Protein AF-0000000069386962 (afdb_homodimer)

Structure (mmCIF, N/CA/C/O backbone):
data_AF-0000000069386962-model_v1
#
loop_
_entity.id
_entity.type
_entity.pdbx_description
1 polymer Persephin
#
loop_
_atom_site.group_PDB
_atom_site.id
_atom_site.type_symbol
_atom_site.label_atom_id
_atom_site.label_alt_id
_atom_site.label_comp_id
_atom_site.label_asym_id
_atom_site.label_entity_id
_atom_site.label_seq_id
_atom_site.pdbx_PDB_ins_code
_atom_site.Cartn_x
_atom_site.Cartn_y
_atom_site.Cartn_z
_atom_site.occupancy
_atom_site.B_iso_or_equiv
_atom_site.auth_seq_id
_atom_site.auth_comp_id
_atom_site.auth_asym_id
_atom_site.auth_atom_id
_atom_site.pdbx_PDB_model_num
ATOM 1 N N . ASP A 1 1 ? 37 -91.562 75.25 1 23.19 1 ASP A N 1
ATOM 2 C CA . ASP A 1 1 ? 37.031 -91.188 76.688 1 23.19 1 ASP A CA 1
ATOM 3 C C . ASP A 1 1 ? 36.406 -89.812 76.938 1 23.19 1 ASP A C 1
ATOM 5 O O . ASP A 1 1 ? 36.125 -89.125 76 1 23.19 1 ASP A O 1
ATOM 9 N N . SER A 1 2 ? 37.156 -88.875 77.5 1 24.67 2 SER A N 1
ATOM 10 C CA . SER A 1 2 ? 36.844 -88.125 78.688 1 24.67 2 SER A CA 1
ATOM 11 C C . SER A 1 2 ? 36.219 -86.812 78.312 1 24.67 2 SER A C 1
ATOM 13 O O . SER A 1 2 ? 35.188 -86.375 78.938 1 24.67 2 SER A O 1
ATOM 15 N N . LEU A 1 3 ? 36.844 -85.812 77.562 1 23.56 3 LEU A N 1
ATOM 16 C CA . LEU A 1 3 ? 37.188 -84.75 78.5 1 23.56 3 LEU A CA 1
ATOM 17 C C . LEU A 1 3 ? 36.031 -83.75 78.688 1 23.56 3 LEU A C 1
ATOM 19 O O . LEU A 1 3 ? 35.656 -83.438 79.812 1 23.56 3 LEU A O 1
ATOM 23 N N . PRO A 1 4 ? 36.125 -82.5 78 1 28.59 4 PRO A N 1
ATOM 24 C CA . PRO A 1 4 ? 36.156 -81.25 78.75 1 28.59 4 PRO A CA 1
ATOM 25 C C . PRO A 1 4 ? 34.781 -80.75 79.188 1 28.59 4 PRO A C 1
ATOM 27 O O . PRO A 1 4 ? 33.812 -81.062 78.5 1 28.59 4 PRO A O 1
ATOM 30 N N . SER A 1 5 ? 34.656 -80.188 80.375 1 28.58 5 SER A N 1
ATOM 31 C CA . SER A 1 5 ? 33.781 -79.812 81.5 1 28.58 5 SER A CA 1
ATOM 32 C C . SER A 1 5 ? 33.094 -78.5 81.188 1 28.58 5 SER A C 1
ATOM 34 O O . SER A 1 5 ? 32.031 -78.188 81.812 1 28.58 5 SER A O 1
ATOM 36 N N . GLY A 1 6 ? 33.594 -77.562 80.25 1 24.31 6 GLY A N 1
ATOM 37 C CA . GLY A 1 6 ? 33.781 -76.312 80.875 1 24.31 6 GLY A CA 1
ATOM 38 C C . GLY A 1 6 ? 32.469 -75.688 81.375 1 24.31 6 GLY A C 1
ATOM 39 O O . GLY A 1 6 ? 31.391 -76.25 81.125 1 24.31 6 GLY A O 1
ATOM 40 N N . PRO A 1 7 ? 32.188 -74.312 80.938 1 28.83 7 PRO A N 1
ATOM 41 C CA . PRO A 1 7 ? 32 -73.188 81.875 1 28.83 7 PRO A CA 1
ATOM 42 C C . PRO A 1 7 ? 30.562 -73.062 82.375 1 28.83 7 PRO A C 1
ATOM 44 O O . PRO A 1 7 ? 29.641 -73.5 81.625 1 28.83 7 PRO A O 1
ATOM 47 N N . ALA A 1 8 ? 30.344 -72.625 83.625 1 30.03 8 ALA A N 1
ATOM 48 C CA . ALA A 1 8 ? 29.328 -72.438 84.625 1 30.03 8 ALA A CA 1
ATOM 49 C C . ALA A 1 8 ? 28.469 -71.25 84.375 1 30.03 8 ALA A C 1
ATOM 51 O O . ALA A 1 8 ? 27.516 -70.938 85.125 1 30.03 8 ALA A O 1
ATOM 52 N N . CYS A 1 9 ? 28.438 -70.625 83.125 1 27.41 9 CYS A N 1
ATOM 53 C CA . CYS A 1 9 ? 28.141 -69.188 83.312 1 27.41 9 CYS A CA 1
ATOM 54 C C . CYS A 1 9 ? 26.844 -68.938 84.062 1 27.41 9 CYS A C 1
ATOM 56 O O . CYS A 1 9 ? 25.859 -69.625 83.812 1 27.41 9 CYS A O 1
ATOM 58 N N . HIS A 1 10 ? 26.922 -68.25 85.062 1 22.48 10 HIS A N 1
ATOM 59 C CA . HIS A 1 10 ? 26.188 -67.875 86.312 1 22.48 10 HIS A CA 1
ATOM 60 C C . HIS A 1 10 ? 24.828 -67.25 85.938 1 22.48 10 HIS A C 1
ATOM 62 O O . HIS A 1 10 ? 24.5 -67.125 84.75 1 22.48 10 HIS A O 1
ATOM 68 N N . HIS A 1 11 ? 24.594 -65.938 86.375 1 26.05 11 HIS A N 1
ATOM 69 C CA . HIS A 1 11 ? 23.828 -65.438 87.5 1 26.05 11 HIS A CA 1
ATOM 70 C C . HIS A 1 11 ? 22.578 -64.688 87.062 1 26.05 11 HIS A C 1
ATOM 72 O O . HIS A 1 11 ? 21.625 -64.5 87.812 1 26.05 11 HIS A O 1
ATOM 78 N N . GLY A 1 12 ? 22.312 -64 85.875 1 28.97 12 GLY A N 1
ATOM 79 C CA . GLY A 1 12 ? 21.859 -62.656 86.125 1 28.97 12 GLY A CA 1
ATOM 80 C C . GLY A 1 12 ? 20.469 -62.562 86.688 1 28.97 12 GLY A C 1
ATOM 81 O O . GLY A 1 12 ? 19.672 -63.531 86.562 1 28.97 12 GLY A O 1
ATOM 82 N N . PRO A 1 13 ? 20.234 -61.688 87.75 1 32.81 13 PRO A N 1
ATOM 83 C CA . PRO A 1 13 ? 19.094 -61.625 88.625 1 32.81 13 PRO A CA 1
ATOM 84 C C . PRO A 1 13 ? 17.766 -61.438 87.875 1 32.81 13 PRO A C 1
ATOM 86 O O . PRO A 1 13 ? 17.75 -60.938 86.75 1 32.81 13 PRO A O 1
ATOM 89 N N . ARG A 1 14 ? 16.703 -62.094 88.375 1 33.25 14 ARG A N 1
ATOM 90 C CA . ARG A 1 14 ? 15.305 -62.25 88 1 33.25 14 ARG A CA 1
ATOM 91 C C . ARG A 1 14 ? 14.539 -60.938 88.25 1 33.25 14 ARG A C 1
ATOM 93 O O . ARG A 1 14 ? 14.5 -60.438 89.375 1 33.25 14 ARG A O 1
ATOM 100 N N . ARG A 1 15 ? 14.68 -59.938 87.188 1 33.78 15 ARG A N 1
ATOM 101 C CA . ARG A 1 15 ? 14.016 -58.656 87.375 1 33.78 15 ARG A CA 1
ATOM 102 C C . ARG A 1 15 ? 12.586 -58.844 87.875 1 33.78 15 ARG A C 1
ATOM 104 O O . ARG A 1 15 ? 11.938 -59.844 87.562 1 33.78 15 ARG A O 1
ATOM 111 N N . ARG A 1 16 ? 12.219 -58.219 88.938 1 33.75 16 ARG A N 1
ATOM 112 C CA . ARG A 1 16 ? 11.055 -58.188 89.812 1 33.75 16 ARG A CA 1
ATOM 113 C C . ARG A 1 16 ? 9.812 -57.719 89.062 1 33.75 16 ARG A C 1
ATOM 115 O O . ARG A 1 16 ? 9.797 -56.625 88.5 1 33.75 16 ARG A O 1
ATOM 122 N N . PRO A 1 17 ? 8.984 -58.625 88.375 1 36 17 PRO A N 1
ATOM 123 C CA . PRO A 1 17 ? 7.91 -58.062 87.562 1 36 17 PRO A CA 1
ATOM 124 C C . PRO A 1 17 ? 6.98 -57.156 88.438 1 36 17 PRO A C 1
ATOM 126 O O . PRO A 1 17 ? 6.738 -57.438 89.562 1 36 17 PRO A O 1
ATOM 129 N N . VAL A 1 18 ? 7.082 -55.812 88.25 1 37.5 18 VAL A N 1
ATOM 130 C CA . VAL A 1 18 ? 6.375 -54.688 88.875 1 37.5 18 VAL A CA 1
ATOM 131 C C . VAL A 1 18 ? 4.871 -54.938 88.812 1 37.5 18 VAL A C 1
ATOM 133 O O . VAL A 1 18 ? 4.367 -55.625 87.938 1 37.5 18 VAL A O 1
ATOM 136 N N . PRO A 1 19 ? 4.23 -54.656 90 1 35.53 19 PRO A N 1
ATOM 137 C CA . PRO A 1 19 ? 2.85 -54.938 90.375 1 35.53 19 PRO A CA 1
ATOM 138 C C . PRO A 1 19 ? 1.821 -54.281 89.438 1 35.53 19 PRO A C 1
ATOM 140 O O . PRO A 1 19 ? 2.088 -53.219 88.875 1 35.53 19 PRO A O 1
ATOM 143 N N . LEU A 1 20 ? 1.003 -55.062 88.75 1 34.84 20 LEU A N 1
ATOM 144 C CA . LEU A 1 20 ? -0.075 -54.75 87.812 1 34.84 20 LEU A CA 1
ATOM 145 C C . LEU A 1 20 ? -1.158 -53.906 88.5 1 34.84 20 LEU A C 1
ATOM 147 O O . LEU A 1 20 ? -1.762 -54.344 89.5 1 34.84 20 LEU A O 1
ATOM 151 N N . SER A 1 21 ? -0.934 -52.562 88.688 1 37.75 21 SER A N 1
ATOM 152 C CA . SER A 1 21 ? -1.923 -51.719 89.375 1 37.75 21 SER A CA 1
ATOM 153 C C . SER A 1 21 ? -3.303 -51.906 88.75 1 37.75 21 SER A C 1
ATOM 155 O O . SER A 1 21 ? -3.42 -52.188 87.5 1 37.75 21 SER A O 1
ATOM 157 N N . PRO A 1 22 ? -4.367 -51.969 89.625 1 36.38 22 PRO A N 1
ATOM 158 C CA . PRO A 1 22 ? -5.75 -52.344 89.312 1 36.38 22 PRO A CA 1
ATOM 159 C C . PRO A 1 22 ? -6.434 -51.344 88.375 1 36.38 22 PRO A C 1
ATOM 161 O O . PRO A 1 22 ? -6.066 -50.156 88.312 1 36.38 22 PRO A O 1
ATOM 164 N N . ALA A 1 23 ? -6.91 -51.812 87.25 1 38.22 23 ALA A N 1
ATOM 165 C CA . ALA A 1 23 ? -7.57 -51.156 86.125 1 38.22 23 ALA A CA 1
ATOM 166 C C . ALA A 1 23 ? -8.836 -50.438 86.562 1 38.22 23 ALA A C 1
ATOM 168 O O . ALA A 1 23 ? -9.703 -51.031 87.188 1 38.22 23 ALA A O 1
ATOM 169 N N . PRO A 1 24 ? -8.734 -49.094 86.938 1 35.66 24 PRO A N 1
ATOM 170 C CA . PRO A 1 24 ? -9.961 -48.469 87.438 1 35.66 24 PRO A CA 1
ATOM 171 C C . PRO A 1 24 ? -11.117 -48.594 86.438 1 35.66 24 PRO A C 1
ATOM 173 O O . PRO A 1 24 ? -10.883 -48.719 85.25 1 35.66 24 PRO A O 1
ATOM 176 N N . VAL A 1 25 ? -12.219 -49.125 86.812 1 36.5 25 VAL A N 1
ATOM 177 C CA . VAL A 1 25 ? -13.453 -49.438 86.062 1 36.5 25 VAL A CA 1
ATOM 178 C C . VAL A 1 25 ? -14.141 -48.125 85.688 1 36.5 25 VAL A C 1
ATOM 180 O O . VAL A 1 25 ? -14.453 -47.281 86.5 1 36.5 25 VAL A O 1
ATOM 183 N N . ALA A 1 26 ? -13.625 -47.469 84.688 1 35.25 26 ALA A N 1
ATOM 184 C CA . ALA A 1 26 ? -14.188 -46.188 84.312 1 35.25 26 ALA A CA 1
ATOM 185 C C . ALA A 1 26 ? -15.672 -46.312 83.938 1 35.25 26 ALA A C 1
ATOM 187 O O . ALA A 1 26 ? -16.094 -47.25 83.312 1 35.25 26 ALA A O 1
ATOM 188 N N . ALA A 1 27 ? -16.562 -45.719 84.812 1 37.31 27 ALA A N 1
ATOM 189 C CA . ALA A 1 27 ? -18.016 -45.531 84.688 1 37.31 27 ALA A CA 1
ATOM 190 C C . ALA A 1 27 ? -18.391 -44.875 83.375 1 37.31 27 ALA A C 1
ATOM 192 O O . ALA A 1 27 ? -17.797 -43.875 83 1 37.31 27 ALA A O 1
ATOM 193 N N . THR A 1 28 ? -18.75 -45.688 82.375 1 38.06 28 THR A N 1
ATOM 194 C CA . THR A 1 28 ? -19.109 -45.281 81 1 38.06 28 THR A CA 1
ATOM 195 C C . THR A 1 28 ? -20.297 -44.312 81.062 1 38.06 28 THR A C 1
ATOM 197 O O . THR A 1 28 ? -21.359 -44.656 81.562 1 38.06 28 THR A O 1
ATOM 200 N N . GLY A 1 29 ? -20.094 -43.031 81.375 1 39.34 29 GLY A N 1
ATOM 201 C CA . GLY A 1 29 ? -21.109 -42 81.375 1 39.34 29 GLY A CA 1
ATOM 202 C C . GLY A 1 29 ? -21.906 -42 80.062 1 39.34 29 GLY A C 1
ATOM 203 O O . GLY A 1 29 ? -21.5 -42.594 79.062 1 39.34 29 GLY A O 1
ATOM 204 N N . PRO A 1 30 ? -23.266 -41.969 80.188 1 42.09 30 PRO A N 1
ATOM 205 C CA . PRO A 1 30 ? -24.094 -41.969 79 1 42.09 30 PRO A CA 1
ATOM 206 C C . PRO A 1 30 ? -23.672 -40.875 78 1 42.09 30 PRO A C 1
ATOM 208 O O . PRO A 1 30 ? -23.344 -39.75 78.375 1 42.09 30 PRO A O 1
ATOM 211 N N . GLN A 1 31 ? -22.844 -41.156 77.062 1 37.91 31 GLN A N 1
ATOM 212 C CA . GLN A 1 31 ? -22.422 -40.156 76.125 1 37.91 31 GLN A CA 1
ATOM 213 C C . GLN A 1 31 ? -23.609 -39.562 75.375 1 37.91 31 GLN A C 1
ATOM 215 O O . GLN A 1 31 ? -24.406 -40.312 74.75 1 37.91 31 GLN A O 1
ATOM 220 N N . LEU A 1 32 ? -24.234 -38.562 75.938 1 43.69 32 LEU A N 1
ATOM 221 C CA . LEU A 1 32 ? -25.203 -37.781 75.188 1 43.69 32 LEU A CA 1
ATOM 222 C C . LEU A 1 32 ? -24.688 -37.469 73.812 1 43.69 32 LEU A C 1
ATOM 224 O O . LEU A 1 32 ? -23.5 -37.188 73.625 1 43.69 32 LEU A O 1
ATOM 228 N N . GLY A 1 33 ? -25.203 -38.094 72.75 1 39.97 33 GLY A N 1
ATOM 229 C CA . GLY A 1 33 ? -24.891 -38 71.312 1 39.97 33 GLY A CA 1
ATOM 230 C C . GLY A 1 33 ? -24.766 -36.594 70.812 1 39.97 33 GLY A C 1
ATOM 231 O O . GLY A 1 33 ? -25.281 -35.656 71.438 1 39.97 33 GLY A O 1
ATOM 232 N N . PRO A 1 34 ? -23.625 -36.188 70.312 1 49.94 34 PRO A N 1
ATOM 233 C CA . PRO A 1 34 ? -23.359 -34.781 69.875 1 49.94 34 PRO A CA 1
ATOM 234 C C . PRO A 1 34 ? -24.469 -34.188 69.062 1 49.94 34 PRO A C 1
ATOM 236 O O . PRO A 1 34 ? -25.234 -34.938 68.375 1 49.94 34 PRO A O 1
ATOM 239 N N . PRO A 1 35 ? -24.891 -33 69.375 1 48.19 35 PRO A N 1
ATOM 240 C CA . PRO A 1 35 ? -25.938 -32.312 68.625 1 48.19 35 PRO A CA 1
ATOM 241 C C . PRO A 1 35 ? -25.656 -32.281 67.125 1 48.19 35 PRO A C 1
ATOM 243 O O . PRO A 1 35 ? -24.484 -32.375 66.688 1 48.19 35 PRO A O 1
ATOM 246 N N . LEU A 1 36 ? -26.656 -32.625 66.25 1 43.03 36 LEU A N 1
ATOM 247 C CA . LEU A 1 36 ? -26.688 -32.625 64.812 1 43.03 36 LEU A CA 1
ATOM 248 C C . LEU A 1 36 ? -26.219 -31.297 64.25 1 43.03 36 LEU A C 1
ATOM 250 O O . LEU A 1 36 ? -26.812 -30.25 64.5 1 43.03 36 LEU A O 1
ATOM 254 N N . LEU A 1 37 ? -24.891 -31.109 64.125 1 44.41 37 LEU A N 1
ATOM 255 C CA . LEU A 1 37 ? -24.359 -29.906 63.5 1 44.41 37 LEU A CA 1
ATOM 256 C C . LEU A 1 37 ? -25.062 -29.609 62.188 1 44.41 37 LEU A C 1
ATOM 258 O O . LEU A 1 37 ? -25.281 -30.531 61.375 1 44.41 37 LEU A O 1
ATOM 262 N N . TRP A 1 38 ? -25.922 -28.547 62.156 1 48.03 38 TRP A N 1
ATOM 263 C CA . TRP A 1 38 ? -26.484 -27.969 60.938 1 48.03 38 TRP A CA 1
ATOM 264 C C . TRP A 1 38 ? -25.422 -27.875 59.875 1 48.03 38 TRP A C 1
ATOM 266 O O . TRP A 1 38 ? -24.297 -27.453 60.125 1 48.03 38 TRP A O 1
ATOM 276 N N . GLY A 1 39 ? -25.391 -28.875 58.875 1 45.84 39 GLY A N 1
ATOM 277 C CA . GLY A 1 39 ? -24.469 -28.891 57.75 1 45.84 39 GLY A CA 1
ATOM 278 C C . GLY A 1 39 ? -24.312 -27.531 57.094 1 45.84 39 GLY A C 1
ATOM 279 O O . GLY A 1 39 ? -25.172 -26.656 57.25 1 45.84 39 GLY A O 1
ATOM 280 N N . PRO A 1 40 ? -23.031 -27.078 56.938 1 53.22 40 PRO A N 1
ATOM 281 C CA . PRO A 1 40 ? -22.828 -25.766 56.344 1 53.22 40 PRO A CA 1
ATOM 282 C C . PRO A 1 40 ? -23.656 -25.562 55.094 1 53.22 40 PRO A C 1
ATOM 284 O O . PRO A 1 40 ? -24.078 -26.531 54.438 1 53.22 40 PRO A O 1
ATOM 287 N N . PRO A 1 41 ? -24.234 -24.328 55 1 50.81 41 PRO A N 1
ATOM 288 C CA . PRO A 1 41 ? -25 -24.062 53.781 1 50.81 41 PRO A CA 1
ATOM 289 C C . PRO A 1 41 ? -24.234 -24.438 52.5 1 50.81 41 PRO A C 1
ATOM 291 O O . PRO A 1 41 ? -23 -24.422 52.5 1 50.81 41 PRO A O 1
ATOM 294 N N . VAL A 1 42 ? -24.828 -25.266 51.656 1 48.56 42 VAL A N 1
ATOM 295 C CA . VAL A 1 42 ? -24.375 -25.594 50.312 1 48.56 42 VAL A CA 1
ATOM 296 C C . VAL A 1 42 ? -23.969 -24.328 49.562 1 48.56 42 VAL A C 1
ATOM 298 O O . VAL A 1 42 ? -24.766 -23.391 49.406 1 48.56 42 VAL A O 1
ATOM 301 N N . ALA A 1 43 ? -22.672 -23.922 49.594 1 44.75 43 ALA A N 1
ATOM 302 C CA . ALA A 1 43 ? -22.172 -22.875 48.719 1 44.75 43 ALA A CA 1
ATOM 303 C C . ALA A 1 43 ? -22.672 -23.078 47.281 1 44.75 43 ALA A C 1
ATOM 305 O O . ALA A 1 43 ? -22.5 -24.156 46.719 1 44.75 43 ALA A O 1
ATOM 306 N N . GLU A 1 44 ? -23.734 -22.359 46.906 1 50.69 44 GLU A N 1
ATOM 307 C CA . GLU A 1 44 ? -24 -22.25 45.469 1 50.69 44 GLU A CA 1
ATOM 308 C C . GLU A 1 44 ? -22.734 -21.891 44.719 1 50.69 44 GLU A C 1
ATOM 310 O O . GLU A 1 44 ? -22.125 -20.844 44.969 1 50.69 44 GLU A O 1
ATOM 315 N N . SER A 1 45 ? -21.891 -22.938 44.406 1 47.59 45 SER A N 1
ATOM 316 C CA . SER A 1 45 ? -20.828 -22.703 43.438 1 47.59 45 SER A CA 1
ATOM 317 C C . SER A 1 45 ? -21.344 -22 42.188 1 47.59 45 SER A C 1
ATOM 319 O O . SER A 1 45 ? -22.031 -22.609 41.375 1 47.59 45 SER A O 1
ATOM 321 N N . GLY A 1 46 ? -21.75 -20.703 42.281 1 46.12 46 GLY A N 1
ATOM 322 C CA . GLY A 1 46 ? -21.844 -19.984 41.031 1 46.12 46 GLY A CA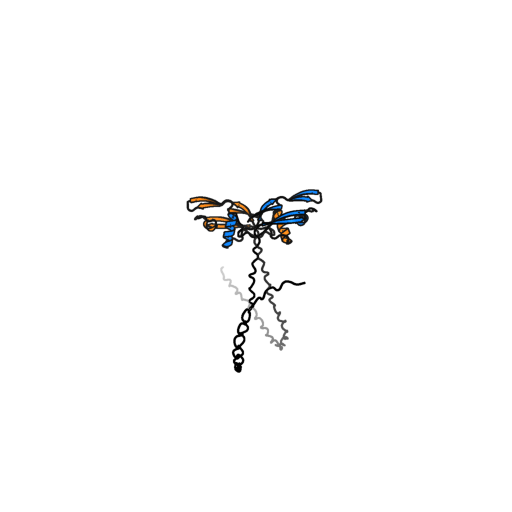 1
ATOM 323 C C . GLY A 1 46 ? -20.625 -20.156 40.156 1 46.12 46 GLY A C 1
ATOM 324 O O . GLY A 1 46 ? -19.531 -19.688 40.5 1 46.12 46 GLY A O 1
ATOM 325 N N . THR A 1 47 ? -20.547 -21.344 39.438 1 50.19 47 THR A N 1
ATOM 326 C CA . THR A 1 47 ? -19.562 -21.438 38.375 1 50.19 47 THR A CA 1
ATOM 327 C C . THR A 1 47 ? -19.656 -20.203 37.469 1 50.19 47 THR A C 1
ATOM 329 O O . THR A 1 47 ? -20.547 -20.109 36.625 1 50.19 47 THR A O 1
ATOM 332 N N . GLY A 1 48 ? -19.359 -18.984 37.969 1 47.22 48 GLY A N 1
ATOM 333 C CA . GLY A 1 48 ? -19.078 -17.953 36.969 1 47.22 48 GLY A CA 1
ATOM 334 C C . GLY A 1 48 ? -18.094 -18.406 35.906 1 47.22 48 GLY A C 1
ATOM 335 O O . GLY A 1 48 ? -16.969 -18.797 36.219 1 47.22 48 GLY A O 1
ATOM 336 N N . HIS A 1 49 ? -18.547 -18.906 34.719 1 52.06 49 HIS A N 1
ATOM 337 C CA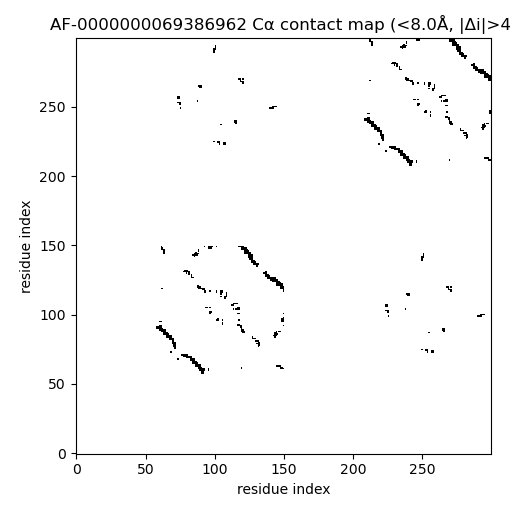 . HIS A 1 49 ? -17.688 -19.078 33.562 1 52.06 49 HIS A CA 1
ATOM 338 C C . HIS A 1 49 ? -16.875 -17.812 33.281 1 52.06 49 HIS A C 1
ATOM 340 O O . HIS A 1 49 ? -17.453 -16.719 33.219 1 52.06 49 HIS A O 1
ATOM 346 N N . PRO A 1 50 ? -15.586 -17.766 33.562 1 54 50 PRO A N 1
ATOM 347 C CA . PRO A 1 50 ? -14.859 -16.578 33.094 1 54 50 PRO A CA 1
ATOM 348 C C . PRO A 1 50 ? -15.109 -16.297 31.609 1 54 50 PRO A C 1
ATOM 350 O O . PRO A 1 50 ? -15.156 -17.234 30.797 1 54 50 PRO A O 1
ATOM 353 N N . LEU A 1 51 ? -15.836 -15.32 31.219 1 51.56 51 LEU A N 1
ATOM 354 C CA . LEU A 1 51 ? -15.867 -14.844 29.828 1 51.56 51 LEU A CA 1
ATOM 355 C C . LEU A 1 51 ? -14.477 -14.852 29.219 1 51.56 51 LEU A C 1
ATOM 357 O O . LEU A 1 51 ? -13.57 -14.172 29.719 1 51.56 51 LEU A O 1
ATOM 361 N N . ALA A 1 52 ? -13.922 -15.961 28.656 1 47.28 52 ALA A N 1
ATOM 362 C CA . ALA A 1 52 ? -12.727 -15.945 27.812 1 47.28 52 ALA A CA 1
ATOM 363 C C . ALA A 1 52 ? -12.656 -14.664 26.984 1 47.28 52 ALA A C 1
ATOM 365 O O . ALA A 1 52 ? -13.57 -14.367 26.203 1 47.28 52 ALA A O 1
ATOM 366 N N . ARG A 1 53 ? -12.141 -13.555 27.5 1 48.78 53 ARG A N 1
ATOM 367 C CA . ARG A 1 53 ? -11.797 -12.445 26.609 1 48.78 53 ARG A CA 1
ATOM 368 C C . ARG A 1 53 ? -11.352 -12.969 25.25 1 48.78 53 ARG A C 1
ATOM 370 O O . ARG A 1 53 ? -10.32 -13.625 25.141 1 48.78 53 ARG A O 1
ATOM 377 N N . LEU A 1 54 ? -12.117 -13.234 24.344 1 50.78 54 LEU A N 1
ATOM 378 C CA . LEU A 1 54 ? -11.727 -13.445 22.953 1 50.78 54 LEU A CA 1
ATOM 379 C C . LEU A 1 54 ? -10.5 -12.609 22.609 1 50.78 54 LEU A C 1
ATOM 381 O O . LEU A 1 54 ? -10.562 -11.375 22.594 1 50.78 54 LEU A O 1
ATOM 385 N N . ARG A 1 55 ? -9.32 -12.945 23 1 48.94 55 ARG A N 1
ATOM 386 C CA . ARG A 1 55 ? -8.125 -12.312 22.453 1 48.94 55 ARG A CA 1
ATOM 387 C C . ARG A 1 55 ? -8.328 -11.953 20.984 1 48.94 55 ARG A C 1
ATOM 389 O O . ARG A 1 55 ? -8.578 -12.828 20.156 1 48.94 55 ARG A O 1
ATOM 396 N N . ARG A 1 56 ? -8.867 -10.875 20.734 1 48.66 56 ARG A N 1
ATOM 397 C CA . ARG A 1 56 ? -8.852 -10.406 19.359 1 48.66 56 ARG A CA 1
ATOM 398 C C . ARG A 1 56 ? -7.59 -10.875 18.641 1 48.66 56 ARG A C 1
ATOM 400 O O . ARG A 1 56 ? -6.473 -10.609 19.094 1 48.66 56 ARG A O 1
ATOM 407 N N . ALA A 1 57 ? -7.508 -11.891 18.078 1 50.16 57 ALA A N 1
ATOM 408 C CA . ALA A 1 57 ? -6.395 -12.383 17.266 1 50.16 57 ALA A CA 1
ATOM 409 C C . ALA A 1 57 ? -5.66 -11.234 16.578 1 50.16 57 ALA A C 1
ATOM 411 O O . ALA A 1 57 ? -6.27 -10.461 15.844 1 50.16 57 ALA A O 1
ATOM 412 N N . THR A 1 58 ? -4.633 -10.617 17.219 1 58.62 58 THR A N 1
ATOM 413 C CA . THR A 1 58 ? -3.771 -9.594 16.625 1 58.62 58 THR A CA 1
ATOM 414 C C . THR A 1 58 ? -3.457 -9.93 15.172 1 58.62 58 THR A C 1
ATOM 416 O O . THR A 1 58 ? -3.006 -11.031 14.867 1 58.62 58 THR A O 1
ATOM 419 N N . ALA A 1 59 ? -4.023 -9.141 14.266 1 76.31 59 ALA A N 1
ATOM 420 C CA . ALA A 1 59 ? -3.705 -9.289 12.852 1 76.31 59 ALA A CA 1
ATOM 421 C C . ALA A 1 59 ? -2.203 -9.453 12.641 1 76.31 59 ALA A C 1
ATOM 423 O O . ALA A 1 59 ? -1.401 -8.781 13.289 1 76.31 59 ALA A O 1
ATOM 424 N N . SER A 1 60 ? -1.677 -10.469 12 1 90 60 SER A N 1
ATOM 425 C CA . SER A 1 60 ? -0.272 -10.695 11.672 1 90 60 SER A CA 1
ATOM 426 C C . SER A 1 60 ? 0.38 -9.43 11.125 1 90 60 SER A C 1
ATOM 428 O O . SER A 1 60 ? -0.26 -8.656 10.406 1 90 60 SER A O 1
ATOM 430 N N . PRO A 1 61 ? 1.61 -9.109 11.586 1 94.31 61 PRO A N 1
ATOM 431 C CA . PRO A 1 61 ? 2.314 -7.945 11.039 1 94.31 61 PRO A CA 1
ATOM 432 C C . PRO A 1 61 ? 2.527 -8.039 9.531 1 94.31 61 PRO A C 1
ATOM 434 O O . PRO A 1 61 ? 2.455 -9.133 8.961 1 94.31 61 PRO A O 1
ATOM 437 N N . CYS A 1 62 ? 2.697 -6.918 8.914 1 96.62 62 CYS A N 1
ATOM 438 C CA . CYS A 1 62 ? 3 -6.844 7.488 1 96.62 62 CYS A CA 1
ATOM 439 C C . CYS A 1 62 ? 4.16 -7.762 7.125 1 96.62 62 CYS A C 1
ATOM 441 O O . CYS A 1 62 ? 5.254 -7.637 7.68 1 96.62 62 CYS A O 1
ATOM 443 N N . ARG A 1 63 ? 3.916 -8.648 6.203 1 97.19 63 ARG A N 1
ATOM 444 C CA . ARG A 1 63 ? 4.961 -9.594 5.82 1 97.19 63 ARG A CA 1
ATOM 445 C C . ARG A 1 63 ? 4.73 -10.125 4.41 1 97.19 63 ARG A C 1
ATOM 447 O O . ARG A 1 63 ? 3.674 -9.898 3.82 1 97.19 63 ARG A O 1
ATOM 454 N N . LEU A 1 64 ? 5.785 -10.75 3.904 1 98.19 64 LEU A N 1
ATOM 455 C CA . LEU A 1 64 ? 5.75 -11.375 2.59 1 98.19 64 LEU A CA 1
ATOM 456 C C . LEU A 1 64 ? 5.055 -12.734 2.654 1 98.19 64 LEU A C 1
ATOM 458 O O . LEU A 1 64 ? 5.34 -13.539 3.539 1 98.19 64 LEU A O 1
ATOM 462 N N . TRP A 1 65 ? 4.137 -12.992 1.764 1 98.5 65 TRP A N 1
ATOM 463 C CA . TRP A 1 65 ? 3.459 -14.266 1.575 1 98.5 65 TRP A CA 1
ATOM 464 C C . TRP A 1 65 ? 3.809 -14.875 0.22 1 98.5 65 TRP A C 1
ATOM 466 O O . TRP A 1 65 ? 4.125 -14.148 -0.728 1 98.5 65 TRP A O 1
ATOM 476 N N . SER A 1 66 ? 3.736 -16.156 0.114 1 98.5 66 SER A N 1
ATOM 477 C CA . SER A 1 66 ? 4.086 -16.828 -1.127 1 98.5 66 SER A CA 1
ATOM 478 C C . SER A 1 66 ? 3.023 -17.859 -1.515 1 98.5 66 SER A C 1
ATOM 480 O O . SER A 1 66 ? 2.49 -18.562 -0.655 1 98.5 66 SER A O 1
ATOM 482 N N . LEU A 1 67 ? 2.721 -17.906 -2.779 1 98.31 67 LEU A N 1
ATOM 483 C CA . LEU A 1 67 ? 1.851 -18.891 -3.398 1 98.31 67 LEU A CA 1
ATOM 484 C C . LEU A 1 67 ? 2.525 -19.531 -4.605 1 98.31 67 LEU A C 1
ATOM 486 O O . LEU A 1 67 ? 3.102 -18.828 -5.441 1 98.31 67 LEU A O 1
ATOM 490 N N . THR A 1 68 ? 2.531 -20.844 -4.613 1 98.44 68 THR A N 1
ATOM 491 C CA . THR A 1 68 ? 2.883 -21.531 -5.844 1 98.44 68 THR A CA 1
ATOM 492 C C . THR A 1 68 ? 1.628 -21.938 -6.617 1 98.44 68 THR A C 1
ATOM 494 O O . THR A 1 68 ? 0.767 -22.641 -6.086 1 98.44 68 THR A O 1
ATOM 497 N N . LEU A 1 69 ? 1.556 -21.516 -7.883 1 98.06 69 LEU A N 1
ATOM 498 C CA . LEU A 1 69 ? 0.323 -21.766 -8.625 1 98.06 69 LEU A CA 1
ATOM 499 C C . LEU A 1 69 ? 0.608 -21.922 -10.109 1 98.06 69 LEU A C 1
ATOM 501 O O . LEU A 1 69 ? 1.653 -21.484 -10.602 1 98.06 69 LEU A O 1
ATOM 505 N N . PRO A 1 70 ? -0.369 -22.641 -10.719 1 97.69 70 PRO A N 1
ATOM 506 C CA . PRO A 1 70 ? -0.248 -22.672 -12.18 1 97.69 70 PRO A CA 1
ATOM 507 C C . PRO A 1 70 ? -0.323 -21.281 -12.805 1 97.69 70 PRO A C 1
ATOM 509 O O . PRO A 1 70 ? -1.084 -20.422 -12.336 1 97.69 70 PRO A O 1
ATOM 512 N N . VAL A 1 71 ? 0.433 -21.047 -13.859 1 98 71 VAL A N 1
ATOM 513 C CA . VAL A 1 71 ? 0.464 -19.766 -14.57 1 98 71 VAL A CA 1
ATOM 514 C C . VAL A 1 71 ? -0.953 -19.359 -14.977 1 98 71 VAL A C 1
ATOM 516 O O . VAL A 1 71 ? -1.311 -18.188 -14.914 1 98 71 VAL A O 1
ATOM 519 N N . ALA A 1 72 ? -1.752 -20.359 -15.273 1 95.06 72 ALA A N 1
ATOM 520 C CA . ALA A 1 72 ? -3.117 -20.109 -15.727 1 95.06 72 ALA A CA 1
ATOM 521 C C . ALA A 1 72 ? -3.949 -19.469 -14.617 1 95.06 72 ALA A C 1
ATOM 523 O O . ALA A 1 72 ? -4.965 -18.812 -14.891 1 95.06 72 ALA A O 1
ATOM 524 N N . GLU A 1 73 ? -3.508 -19.531 -13.43 1 96.81 73 GLU A N 1
ATOM 525 C CA . GLU A 1 73 ? -4.285 -19.047 -12.289 1 96.81 73 GLU A CA 1
ATOM 526 C C . GLU A 1 73 ? -3.826 -17.656 -11.859 1 96.81 73 GLU A C 1
ATOM 528 O O . GLU A 1 73 ? -4.387 -17.078 -10.93 1 96.81 73 GLU A O 1
ATOM 533 N N . LEU A 1 74 ? -2.916 -17.125 -12.555 1 97.75 74 LEU A N 1
ATOM 534 C CA . LEU A 1 74 ? -2.473 -15.773 -12.273 1 97.75 74 LEU A CA 1
ATOM 535 C C . LEU A 1 74 ? -3.562 -14.758 -12.625 1 97.75 74 LEU A C 1
ATOM 537 O O . LEU A 1 74 ? -3.516 -13.609 -12.18 1 97.75 74 LEU A O 1
ATOM 541 N N . GLY A 1 75 ? -4.465 -15.203 -13.461 1 97 75 GLY A N 1
ATOM 542 C CA . GLY A 1 75 ? -5.547 -14.32 -13.859 1 97 75 GLY A CA 1
ATOM 543 C C . GLY A 1 75 ? -5.141 -13.328 -14.938 1 97 75 GLY A C 1
ATOM 544 O O . GLY A 1 75 ? -5.742 -12.258 -15.062 1 97 75 GLY A O 1
ATOM 545 N N . LEU A 1 76 ? -4.062 -13.633 -15.688 1 97.44 76 LEU A N 1
ATOM 546 C CA . LEU A 1 76 ? -3.543 -12.688 -16.672 1 97.44 76 LEU A CA 1
ATOM 547 C C . LEU A 1 76 ? -3.717 -13.219 -18.094 1 97.44 76 LEU A C 1
ATOM 549 O O . LEU A 1 76 ? -3.24 -12.609 -19.047 1 97.44 76 LEU A O 1
ATOM 553 N N . GLY A 1 77 ? -4.336 -14.359 -18.234 1 96.25 77 GLY A N 1
ATOM 554 C CA . GLY A 1 77 ? -4.734 -14.867 -19.531 1 96.25 77 GLY A CA 1
ATOM 555 C C . GLY A 1 77 ? -3.666 -15.719 -20.203 1 96.25 77 GLY A C 1
ATOM 556 O O . GLY A 1 77 ? -3.746 -16 -21.391 1 96.25 77 GLY A O 1
ATOM 557 N N . TYR A 1 78 ? -2.656 -16.062 -19.484 1 95.38 78 TYR A N 1
ATOM 558 C CA . TYR A 1 78 ? -1.609 -16.891 -20.062 1 95.38 78 TYR A CA 1
ATOM 559 C C . TYR A 1 78 ? -1.986 -18.375 -19.969 1 95.38 78 TYR A C 1
ATOM 561 O O . TYR A 1 78 ? -2.584 -18.812 -18.984 1 95.38 78 TYR A O 1
ATOM 569 N N . ALA A 1 79 ? -1.64 -19.078 -21 1 92.69 79 ALA A N 1
ATOM 570 C CA . ALA A 1 79 ? -1.799 -20.531 -21.031 1 92.69 79 ALA A CA 1
ATOM 571 C C . ALA A 1 79 ? -0.452 -21.234 -20.891 1 92.69 79 ALA A C 1
ATOM 573 O O . ALA A 1 79 ? 0.429 -21.078 -21.734 1 92.69 79 ALA A O 1
ATOM 574 N N . SER A 1 80 ? -0.296 -21.906 -19.828 1 94.69 80 SER A N 1
ATOM 575 C CA . SER A 1 80 ? 0.938 -22.641 -19.578 1 94.69 80 SER A CA 1
ATOM 576 C C . SER A 1 80 ? 0.715 -23.766 -18.562 1 94.69 80 SER A C 1
ATOM 578 O O . SER A 1 80 ? -0.068 -23.609 -17.625 1 94.69 80 SER A O 1
ATOM 580 N N . GLU A 1 81 ? 1.416 -24.828 -18.719 1 92.31 81 GLU A N 1
ATOM 581 C CA . GLU A 1 81 ? 1.375 -25.938 -17.766 1 92.31 81 GLU A CA 1
ATOM 582 C C . GLU A 1 81 ? 2.355 -25.719 -16.625 1 92.31 81 GLU A C 1
ATOM 584 O O . GLU A 1 81 ? 2.406 -26.516 -15.68 1 92.31 81 GLU A O 1
ATOM 589 N N . GLU A 1 82 ? 3.055 -24.609 -16.734 1 96.69 82 GLU A N 1
ATOM 590 C CA . GLU A 1 82 ? 4.07 -24.344 -15.719 1 96.69 82 GLU A CA 1
ATOM 591 C C . GLU A 1 82 ? 3.447 -23.781 -14.445 1 96.69 82 GLU A C 1
ATOM 593 O O . GLU A 1 82 ? 2.314 -23.297 -14.469 1 96.69 82 GLU A O 1
ATOM 598 N N . ARG A 1 83 ? 4.18 -24 -13.367 1 97.94 83 ARG A N 1
ATOM 599 C CA . ARG A 1 83 ? 3.854 -23.375 -12.094 1 97.94 83 ARG A CA 1
ATOM 600 C C . ARG A 1 83 ? 4.852 -22.266 -11.75 1 97.94 83 ARG A C 1
ATOM 602 O O . ARG A 1 83 ? 6.016 -22.344 -12.141 1 97.94 83 ARG A O 1
ATOM 609 N N . VAL A 1 84 ? 4.32 -21.281 -11.07 1 98.5 84 VAL A N 1
ATOM 610 C CA . VAL A 1 84 ? 5.195 -20.172 -10.688 1 98.5 84 VAL A CA 1
ATOM 611 C C . VAL A 1 84 ? 4.949 -19.797 -9.227 1 98.5 84 VAL A C 1
ATOM 613 O O . VAL A 1 84 ? 3.938 -20.203 -8.641 1 98.5 84 VAL A O 1
ATOM 616 N N . VAL A 1 85 ? 5.938 -19.109 -8.695 1 98.62 85 VAL A N 1
ATOM 617 C CA . VAL A 1 85 ? 5.797 -18.562 -7.355 1 98.62 85 VAL A CA 1
ATOM 618 C C . VAL A 1 85 ? 5.363 -17.094 -7.449 1 98.62 85 VAL A C 1
ATOM 620 O O . VAL A 1 85 ? 6 -16.297 -8.133 1 98.62 85 VAL A O 1
ATOM 623 N N . PHE A 1 86 ? 4.27 -16.812 -6.844 1 98.75 86 PHE A N 1
ATOM 624 C CA . PHE A 1 86 ? 3.764 -15.461 -6.699 1 98.75 86 PHE A CA 1
ATOM 625 C C . PHE A 1 86 ? 3.812 -15.016 -5.242 1 98.75 86 PHE A C 1
ATOM 627 O O . PHE A 1 86 ? 3.207 -15.648 -4.375 1 98.75 86 PHE A O 1
ATOM 634 N N . ARG A 1 87 ? 4.5 -13.938 -5.055 1 98.88 87 ARG A N 1
ATOM 635 C CA . ARG A 1 87 ? 4.586 -13.398 -3.699 1 98.88 87 ARG A CA 1
ATOM 636 C C . ARG A 1 87 ? 3.883 -12.055 -3.596 1 98.88 87 ARG A C 1
ATOM 638 O O . ARG A 1 87 ? 3.887 -11.266 -4.547 1 98.88 87 ARG A O 1
ATOM 645 N N . TYR A 1 88 ? 3.287 -11.828 -2.465 1 98.56 88 TYR A N 1
ATOM 646 C CA . TYR A 1 88 ? 2.549 -10.594 -2.199 1 98.56 88 TYR A CA 1
ATOM 647 C C . TYR A 1 88 ? 2.676 -10.188 -0.735 1 98.56 88 TYR A C 1
ATOM 649 O O . TYR A 1 88 ? 3.205 -10.945 0.082 1 98.56 88 TYR A O 1
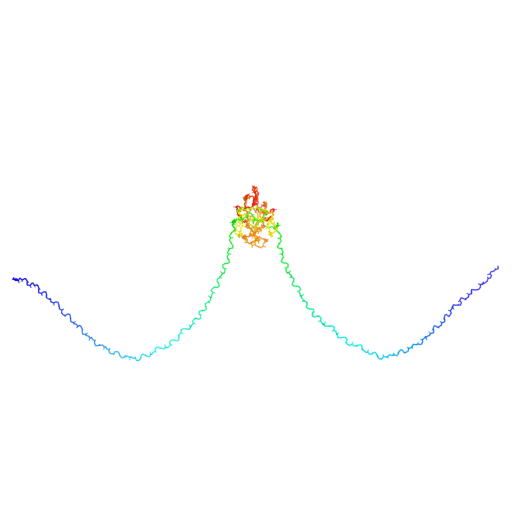ATOM 657 N N . CYS A 1 89 ? 2.281 -9.023 -0.431 1 97.69 89 CYS A N 1
ATOM 658 C CA . CYS A 1 89 ? 2.412 -8.477 0.915 1 97.69 89 CYS A CA 1
ATOM 659 C C . CYS A 1 89 ? 1.051 -8.344 1.587 1 97.69 89 CYS A C 1
ATOM 661 O O . CYS A 1 89 ? 0.068 -7.977 0.943 1 97.69 89 CYS A O 1
ATOM 663 N N . ALA A 1 90 ? 1.002 -8.758 2.859 1 96.94 90 ALA A N 1
ATOM 664 C CA . ALA A 1 90 ? -0.223 -8.609 3.641 1 96.94 90 ALA A CA 1
ATOM 665 C C . ALA A 1 90 ? 0.083 -8.555 5.133 1 96.94 90 ALA A C 1
ATOM 667 O O . ALA A 1 90 ? 1.063 -9.148 5.598 1 96.94 90 ALA A O 1
ATOM 668 N N . GLY A 1 91 ? -0.78 -7.91 5.848 1 95.69 91 GLY A N 1
ATOM 669 C CA . GLY A 1 91 ? -0.648 -7.793 7.289 1 95.69 91 GLY A CA 1
ATOM 670 C C . GLY A 1 91 ? -0.938 -6.395 7.805 1 95.69 91 GLY A C 1
ATOM 671 O O . GLY A 1 91 ? -1.227 -5.488 7.02 1 95.69 91 GLY A O 1
ATOM 672 N N . SER A 1 92 ? -0.816 -6.133 9.023 1 92.31 92 SER A N 1
ATOM 673 C CA . SER A 1 92 ? -1.164 -4.891 9.703 1 92.31 92 SER A CA 1
ATOM 674 C C . SER A 1 92 ? 0.006 -3.912 9.695 1 92.31 92 SER A C 1
ATOM 676 O O . SER A 1 92 ? 1.166 -4.32 9.773 1 92.31 92 SER A O 1
ATOM 678 N N . CYS A 1 93 ? -0.339 -2.607 9.609 1 93.44 93 CYS A N 1
ATOM 679 C CA . CYS A 1 93 ? 0.72 -1.608 9.508 1 93.44 93 CYS A CA 1
ATOM 680 C C . CYS A 1 93 ? 0.56 -0.54 10.586 1 93.44 93 CYS A C 1
ATOM 682 O O . CYS A 1 93 ? 1.367 0.387 10.672 1 93.44 93 CYS A O 1
ATOM 684 N N . PRO A 1 94 ? -0.362 -0.422 11.43 1 77.12 94 PRO A N 1
ATOM 685 C CA . PRO A 1 94 ? -0.421 0.73 12.328 1 77.12 94 PRO A CA 1
ATOM 686 C C . PRO A 1 94 ? 0.902 0.985 13.047 1 77.12 94 PRO A C 1
ATOM 688 O O . PRO A 1 94 ? 1.313 2.139 13.203 1 77.12 94 PRO A O 1
ATOM 691 N N . HIS A 1 95 ? 1.682 -0.127 13.391 1 82.88 95 HIS A N 1
ATOM 692 C CA . HIS A 1 95 ? 2.953 0.052 14.086 1 82.88 95 HIS A CA 1
ATOM 693 C C . HIS A 1 95 ? 4.117 -0.424 13.227 1 82.88 95 HIS A C 1
ATOM 695 O O . HIS A 1 95 ? 5.262 -0.469 13.688 1 82.88 95 HIS A O 1
ATOM 701 N N . GLY A 1 96 ? 3.832 -0.686 12 1 87.88 96 GLY A N 1
ATOM 702 C CA . GLY A 1 96 ? 4.855 -1.234 11.125 1 87.88 96 GLY A CA 1
ATOM 703 C C . GLY A 1 96 ? 5.531 -0.183 10.266 1 87.88 96 GLY A C 1
ATOM 704 O O . GLY A 1 96 ? 6.508 -0.474 9.57 1 87.88 96 GLY A O 1
ATOM 705 N N . ALA A 1 97 ? 5.047 1.045 10.344 1 93.81 97 ALA A N 1
ATOM 706 C CA . ALA A 1 97 ? 5.605 2.098 9.5 1 93.81 97 ALA A CA 1
ATOM 707 C C . ALA A 1 97 ? 7.012 2.473 9.953 1 93.81 97 ALA A C 1
ATOM 709 O O . ALA A 1 97 ? 7.27 2.598 11.156 1 93.81 97 ALA A O 1
ATOM 710 N N . ARG A 1 98 ? 7.902 2.65 8.922 1 94.81 98 ARG A N 1
ATOM 711 C CA . ARG A 1 98 ? 9.289 3.004 9.227 1 94.81 98 ARG A CA 1
ATOM 712 C C . ARG A 1 98 ? 9.703 4.273 8.492 1 94.81 98 ARG A C 1
ATOM 714 O O . ARG A 1 98 ? 10.711 4.895 8.836 1 94.81 98 ARG A O 1
ATOM 721 N N . THR A 1 99 ? 8.953 4.645 7.488 1 95.19 99 THR A N 1
ATOM 722 C CA . THR A 1 99 ? 9.234 5.871 6.746 1 95.19 99 THR A CA 1
ATOM 723 C C . THR A 1 99 ? 8.609 7.078 7.438 1 95.19 99 THR A C 1
ATOM 725 O O . THR A 1 99 ? 7.629 6.938 8.18 1 95.19 99 THR A O 1
ATOM 728 N N . GLN A 1 100 ? 9.141 8.258 7.219 1 96.12 100 GLN A N 1
ATOM 729 C CA . GLN A 1 100 ? 8.555 9.477 7.781 1 96.12 100 GLN A CA 1
ATOM 730 C C . GLN A 1 100 ? 7.105 9.648 7.332 1 96.12 100 GLN A C 1
ATOM 732 O O . GLN A 1 100 ? 6.246 10.023 8.133 1 96.12 100 GLN A O 1
ATOM 737 N N . HIS A 1 101 ? 6.871 9.312 6.133 1 97.75 101 HIS A N 1
ATOM 738 C CA . HIS A 1 101 ? 5.504 9.383 5.633 1 97.75 101 HIS A CA 1
ATOM 739 C C . HIS A 1 101 ? 4.586 8.438 6.406 1 97.75 101 HIS A C 1
ATOM 741 O O . HIS A 1 101 ? 3.527 8.852 6.883 1 97.75 101 HIS A O 1
ATOM 747 N N . GLY A 1 102 ? 5.07 7.199 6.422 1 97.19 102 GLY A N 1
ATOM 748 C CA . GLY A 1 102 ? 4.258 6.203 7.102 1 97.19 102 GLY A CA 1
ATOM 749 C C . GLY A 1 102 ? 3.986 6.543 8.555 1 97.19 102 GLY A C 1
ATOM 750 O O . GLY A 1 102 ? 2.877 6.34 9.047 1 97.19 102 GLY A O 1
ATOM 751 N N . LEU A 1 103 ? 4.984 7.031 9.188 1 97.44 103 LEU A N 1
ATOM 752 C CA . LEU A 1 103 ? 4.855 7.414 10.594 1 97.44 103 LEU A CA 1
ATOM 753 C C . LEU A 1 103 ? 3.871 8.562 10.75 1 97.44 103 LEU A C 1
ATOM 755 O O . LEU A 1 103 ? 2.994 8.523 11.617 1 97.44 103 LEU A O 1
ATOM 759 N N . THR A 1 104 ? 3.971 9.57 9.977 1 98 104 THR A N 1
ATOM 760 C CA . THR A 1 104 ? 3.061 10.711 10.023 1 98 104 THR A CA 1
ATOM 761 C C . THR A 1 104 ? 1.633 10.273 9.711 1 98 104 THR A C 1
ATOM 763 O O . THR A 1 104 ? 0.691 10.672 10.398 1 98 104 THR A O 1
ATOM 766 N N . LEU A 1 105 ? 1.536 9.43 8.703 1 97.94 105 LEU A N 1
ATOM 767 C CA . LEU A 1 105 ? 0.209 8.961 8.32 1 97.94 105 LEU A CA 1
ATOM 768 C C . LEU A 1 105 ? -0.437 8.164 9.453 1 97.94 105 LEU A C 1
ATOM 770 O O . LEU A 1 105 ? -1.619 8.352 9.75 1 97.94 105 LEU A O 1
ATOM 774 N N . ALA A 1 106 ? 0.33 7.285 10 1 97.31 106 ALA A N 1
ATOM 775 C CA . ALA A 1 106 ? -0.178 6.527 11.141 1 97.31 106 ALA A CA 1
ATOM 776 C C . ALA A 1 106 ? -0.613 7.457 12.273 1 97.31 106 ALA A C 1
ATOM 778 O O . ALA A 1 106 ? -1.666 7.254 12.883 1 97.31 106 ALA A O 1
ATOM 779 N N . TRP A 1 107 ? 0.192 8.414 12.57 1 97.19 107 TRP A N 1
ATOM 780 C CA . TRP A 1 107 ? -0.08 9.391 13.617 1 97.19 107 TRP A CA 1
ATOM 781 C C . TRP A 1 107 ? -1.379 10.141 13.336 1 97.19 107 TRP A C 1
ATOM 783 O O . TRP A 1 107 ? -2.264 10.211 14.188 1 97.19 107 TRP A O 1
ATOM 793 N N . LEU A 1 108 ? -1.523 10.641 12.164 1 97.69 108 LEU A N 1
ATOM 794 C CA . LEU A 1 108 ? -2.701 11.406 11.773 1 97.69 108 LEU A CA 1
ATOM 795 C C . LEU A 1 108 ? -3.945 10.523 11.766 1 97.69 108 LEU A C 1
ATOM 797 O O . LEU A 1 108 ? -5.027 10.969 12.156 1 97.69 108 LEU A O 1
ATOM 801 N N . ARG A 1 109 ? -3.748 9.32 11.273 1 97.12 109 ARG A N 1
ATOM 802 C CA . ARG A 1 109 ? -4.867 8.383 11.328 1 97.12 109 ARG A CA 1
ATOM 803 C C . ARG A 1 109 ? -5.316 8.148 12.766 1 97.12 109 ARG A C 1
ATOM 805 O O . ARG A 1 109 ? -6.516 8.102 13.047 1 97.12 109 ARG A O 1
ATOM 812 N N . GLY A 1 110 ? -4.332 7.957 13.672 1 95.94 110 GLY A N 1
ATOM 813 C CA . GLY A 1 110 ? -4.629 7.773 15.078 1 95.94 110 GLY A CA 1
ATOM 814 C C . GLY A 1 110 ? -5.391 8.938 15.688 1 95.94 110 GLY A C 1
ATOM 815 O O . GLY A 1 110 ? -6.145 8.758 16.641 1 95.94 110 GLY A O 1
ATOM 816 N N . GLN A 1 111 ? -5.301 10.133 15.094 1 96.44 111 GLN A N 1
ATOM 817 C CA . GLN A 1 111 ? -5.992 11.336 15.547 1 96.44 111 GLN A CA 1
ATOM 818 C C . GLN A 1 111 ? -7.328 11.508 14.828 1 96.44 111 GLN A C 1
ATOM 820 O O . GLN A 1 111 ? -8.039 12.484 15.055 1 96.44 111 GLN A O 1
ATOM 825 N N . GLY A 1 112 ? -7.609 10.648 13.945 1 96.81 112 GLY A N 1
ATOM 826 C CA . GLY A 1 112 ? -8.844 10.742 13.18 1 96.81 112 GLY A CA 1
ATOM 827 C C . GLY A 1 112 ? -8.773 11.781 12.07 1 96.81 112 GLY A C 1
ATOM 828 O O . GLY A 1 112 ? -9.812 12.25 11.586 1 96.81 112 GLY A O 1
ATOM 829 N N . ARG A 1 113 ? -7.629 12.141 11.633 1 97.31 113 ARG A N 1
ATOM 830 C CA . ARG A 1 113 ? -7.492 13.242 10.68 1 97.31 113 ARG A CA 1
ATOM 831 C C . ARG A 1 113 ? -7.238 12.719 9.266 1 97.31 113 ARG A C 1
ATOM 833 O O . ARG A 1 113 ? -7.246 13.484 8.305 1 97.31 113 ARG A O 1
ATOM 840 N N . ALA A 1 114 ? -6.922 11.461 9.148 1 97 114 ALA A N 1
ATOM 841 C CA . ALA A 1 114 ? -6.695 10.836 7.848 1 97 114 ALA A CA 1
ATOM 842 C C . ALA A 1 114 ? -7.738 9.758 7.566 1 97 114 ALA A C 1
ATOM 844 O O . ALA A 1 114 ? -8.219 9.086 8.492 1 97 114 ALA A O 1
ATOM 845 N N . HIS A 1 115 ? -7.996 9.508 6.32 1 96 115 HIS A N 1
ATOM 846 C CA . HIS A 1 115 ? -9.039 8.578 5.902 1 96 115 HIS A CA 1
ATOM 847 C C . HIS A 1 115 ? -8.562 7.137 5.984 1 96 115 HIS A C 1
ATOM 849 O O . HIS A 1 115 ? -9.367 6.203 5.953 1 96 115 HIS A O 1
ATOM 855 N N . SER A 1 116 ? -7.266 6.965 6.039 1 93.69 116 SER A N 1
ATOM 856 C CA . SER A 1 116 ? -6.652 5.648 6.148 1 93.69 116 SER A CA 1
ATOM 857 C C . SER A 1 116 ? -5.266 5.73 6.777 1 93.69 116 SER A C 1
ATOM 859 O O . SER A 1 116 ? -4.707 6.82 6.922 1 93.69 116 SER A O 1
ATOM 861 N N . GLY A 1 117 ? -4.762 4.594 7.16 1 94.94 117 GLY A N 1
ATOM 862 C CA . GLY A 1 117 ? -3.385 4.473 7.609 1 94.94 117 GLY A CA 1
ATOM 863 C C . GLY A 1 117 ? -2.467 3.863 6.566 1 94.94 117 GLY A C 1
ATOM 864 O O . GLY A 1 117 ? -2.881 3.629 5.43 1 94.94 117 GLY A O 1
ATOM 865 N N . PRO A 1 118 ? -1.256 3.725 7.008 1 95.88 118 PRO A N 1
ATOM 866 C CA . PRO A 1 118 ? -0.338 3.006 6.121 1 95.88 118 PRO A CA 1
ATOM 867 C C . PRO A 1 118 ? -0.815 1.591 5.801 1 95.88 118 PRO A C 1
ATOM 869 O O . PRO A 1 118 ? -1.48 0.958 6.625 1 95.88 118 PRO A O 1
ATOM 872 N N . CYS A 1 119 ? -0.479 1.174 4.695 1 94.88 119 CYS A N 1
ATOM 873 C CA . CYS A 1 119 ? -0.882 -0.173 4.309 1 94.88 119 CYS A CA 1
ATOM 874 C C . CYS A 1 119 ? 0.331 -1.025 3.955 1 94.88 119 CYS A C 1
ATOM 876 O O . CYS A 1 119 ? 1.377 -0.496 3.576 1 94.88 119 CYS A O 1
ATOM 878 N N . CYS A 1 120 ? 0.137 -2.262 4.145 1 96.06 120 CYS A N 1
ATOM 879 C CA . CYS A 1 120 ? 1.185 -3.219 3.803 1 96.06 120 CYS A CA 1
ATOM 880 C C . CYS A 1 120 ? 1.303 -3.383 2.293 1 96.06 120 CYS A C 1
ATOM 882 O O . CYS A 1 120 ? 0.346 -3.789 1.632 1 96.06 120 CYS A O 1
ATOM 884 N N . ARG A 1 121 ? 2.523 -3.125 1.796 1 94.94 121 ARG A N 1
ATOM 885 C CA . ARG A 1 121 ? 2.666 -3.107 0.344 1 94.94 121 ARG A CA 1
ATOM 886 C C . ARG A 1 121 ? 4.055 -3.574 -0.077 1 94.94 121 ARG A C 1
ATOM 888 O O . ARG A 1 121 ? 4.992 -3.545 0.722 1 94.94 121 ARG A O 1
ATOM 895 N N . PRO A 1 122 ? 4.18 -4.023 -1.355 1 96.12 122 PRO A N 1
ATOM 896 C CA . PRO A 1 122 ? 5.523 -4.324 -1.851 1 96.12 122 PRO A CA 1
ATOM 897 C C . PRO A 1 122 ? 6.402 -3.08 -1.964 1 96.12 122 PRO A C 1
ATOM 899 O O . PRO A 1 122 ? 5.938 -2.031 -2.416 1 96.12 122 PRO A O 1
ATOM 902 N N . THR A 1 123 ? 7.637 -3.189 -1.514 1 94 123 THR A N 1
ATOM 903 C CA . THR A 1 123 ? 8.617 -2.121 -1.683 1 94 123 THR A CA 1
ATOM 904 C C . THR A 1 123 ? 9.648 -2.494 -2.742 1 94 123 THR A C 1
ATOM 906 O O . THR A 1 123 ? 10.398 -1.639 -3.217 1 94 123 THR A O 1
ATOM 909 N N . ARG A 1 124 ? 9.664 -3.727 -3.057 1 97.19 124 ARG A N 1
ATOM 910 C CA . ARG A 1 124 ? 10.484 -4.262 -4.141 1 97.19 124 ARG A CA 1
ATOM 911 C C . ARG A 1 124 ? 9.758 -5.395 -4.863 1 97.19 124 ARG A C 1
ATOM 913 O O . ARG A 1 124 ? 8.914 -6.074 -4.277 1 97.19 124 ARG A O 1
ATOM 920 N N . TYR A 1 125 ? 10.117 -5.535 -6.137 1 98.12 125 TYR A N 1
ATOM 921 C CA . TYR A 1 125 ? 9.484 -6.551 -6.969 1 98.12 125 TYR A CA 1
ATOM 922 C C . TYR A 1 125 ? 10.531 -7.41 -7.676 1 98.12 125 TYR A C 1
ATOM 924 O O . TYR A 1 125 ? 11.688 -7.008 -7.801 1 98.12 125 TYR A O 1
ATOM 932 N N . THR A 1 126 ? 10.117 -8.555 -8.055 1 98.69 126 THR A N 1
ATOM 933 C CA . THR A 1 126 ? 10.898 -9.398 -8.953 1 98.69 126 THR A CA 1
ATOM 934 C C . THR A 1 126 ? 10.039 -9.867 -10.125 1 98.69 126 THR A C 1
ATOM 936 O O . THR A 1 126 ? 8.812 -9.859 -10.047 1 98.69 126 THR A O 1
ATOM 939 N N . ASP A 1 127 ? 10.75 -10.164 -11.211 1 98.75 127 ASP A N 1
ATOM 940 C CA . ASP A 1 127 ? 10.07 -10.688 -12.391 1 98.75 127 ASP A CA 1
ATOM 941 C C . ASP A 1 127 ? 9.766 -12.18 -12.234 1 98.75 127 ASP A C 1
ATOM 943 O O . ASP A 1 127 ? 10.406 -12.867 -11.445 1 98.75 127 ASP A O 1
ATOM 947 N N . VAL A 1 128 ? 8.805 -12.617 -12.961 1 98.69 128 VAL A N 1
ATOM 948 C CA . VAL A 1 128 ? 8.492 -14.039 -13.07 1 98.69 128 VAL A CA 1
ATOM 949 C C . VAL A 1 128 ? 8.57 -14.477 -14.531 1 98.69 128 VAL A C 1
ATOM 951 O O . VAL A 1 128 ? 8.008 -13.82 -15.414 1 98.69 128 VAL A O 1
ATOM 954 N N . ALA A 1 129 ? 9.266 -15.531 -14.672 1 98.31 129 ALA A N 1
ATOM 955 C CA . ALA A 1 129 ? 9.414 -16.047 -16.031 1 98.31 129 ALA A CA 1
ATOM 956 C C . ALA A 1 129 ? 8.906 -17.484 -16.125 1 98.31 129 ALA A C 1
ATOM 958 O O . ALA A 1 129 ? 8.969 -18.234 -15.164 1 98.31 129 ALA A O 1
ATOM 959 N N . PHE A 1 130 ? 8.484 -17.812 -17.344 1 98.06 130 PHE A N 1
ATOM 960 C CA . PHE A 1 130 ? 7.992 -19.172 -17.609 1 98.06 130 PHE A CA 1
ATOM 961 C C . PHE A 1 130 ? 7.949 -19.438 -19.094 1 98.06 130 PHE A C 1
ATOM 963 O O . PHE A 1 130 ? 8.148 -18.531 -19.906 1 98.06 130 PHE A O 1
ATOM 970 N N . LEU A 1 131 ? 7.75 -20.688 -19.391 1 97.12 131 LEU A N 1
ATOM 971 C CA . LEU A 1 131 ? 7.484 -21.094 -20.766 1 97.12 131 LEU A CA 1
ATOM 972 C C . LEU A 1 131 ? 5.988 -21.297 -21 1 97.12 131 LEU A C 1
ATOM 974 O O . LEU A 1 131 ? 5.32 -21.969 -20.203 1 97.12 131 LEU A O 1
ATOM 978 N N . ASP A 1 132 ? 5.531 -20.641 -22.094 1 95.44 132 ASP A N 1
ATOM 979 C CA . ASP A 1 132 ? 4.113 -20.859 -22.375 1 95.44 132 ASP A CA 1
ATOM 980 C C . ASP A 1 132 ? 3.891 -22.141 -23.156 1 95.44 132 ASP A C 1
ATOM 982 O O . ASP A 1 132 ? 4.832 -22.891 -23.406 1 95.44 132 ASP A O 1
ATOM 986 N N . ASP A 1 133 ? 2.652 -22.469 -23.453 1 94.5 133 ASP A N 1
ATOM 987 C CA . ASP A 1 133 ? 2.305 -23.75 -24.062 1 94.5 133 ASP A CA 1
ATOM 988 C C . ASP A 1 133 ? 2.891 -23.859 -25.469 1 94.5 133 ASP A C 1
ATOM 990 O O . ASP A 1 133 ? 2.959 -24.953 -26.047 1 94.5 133 ASP A O 1
ATOM 994 N N . SER A 1 134 ? 3.256 -22.766 -26.094 1 94.31 134 SER A N 1
ATOM 995 C CA . SER A 1 134 ? 3.934 -22.766 -27.391 1 94.31 134 SER A CA 1
ATOM 996 C C . SER A 1 134 ? 5.449 -22.781 -27.219 1 94.31 134 SER A C 1
ATOM 998 O O . SER A 1 134 ? 6.188 -22.578 -28.188 1 94.31 134 SER A O 1
ATOM 1000 N N . HIS A 1 135 ? 5.871 -22.891 -26 1 94.06 135 HIS A N 1
ATOM 1001 C CA . HIS A 1 135 ? 7.277 -22.984 -25.625 1 94.06 135 HIS A CA 1
ATOM 1002 C C . HIS A 1 135 ? 8.016 -21.688 -25.891 1 94.06 135 HIS A C 1
ATOM 1004 O O . HIS A 1 135 ? 9.188 -21.688 -26.281 1 94.06 135 HIS A O 1
ATOM 1010 N N . ARG A 1 136 ? 7.289 -20.672 -25.859 1 96.38 136 ARG A N 1
ATOM 1011 C CA . ARG A 1 136 ? 7.906 -19.359 -25.891 1 96.38 136 ARG A CA 1
ATOM 1012 C C . ARG A 1 136 ? 8.172 -18.828 -24.484 1 96.38 136 ARG A C 1
ATOM 1014 O O . ARG A 1 136 ? 7.32 -18.953 -23.609 1 96.38 136 ARG A O 1
ATOM 1021 N N . TRP A 1 137 ? 9.305 -18.234 -24.359 1 96.88 137 TRP A N 1
ATOM 1022 C CA . TRP A 1 137 ? 9.703 -17.641 -23.078 1 96.88 137 TRP A CA 1
ATOM 1023 C C . TRP A 1 137 ? 8.914 -16.359 -22.797 1 96.88 137 TRP A C 1
ATOM 1025 O O . TRP A 1 137 ? 8.875 -15.453 -23.641 1 96.88 137 TRP A O 1
ATOM 1035 N N . GLN A 1 138 ? 8.211 -16.406 -21.641 1 97.75 138 GLN A N 1
ATOM 1036 C CA . GLN A 1 138 ? 7.496 -15.234 -21.156 1 97.75 138 GLN A CA 1
ATOM 1037 C C . GLN A 1 138 ? 8.133 -14.68 -19.891 1 97.75 138 GLN A C 1
ATOM 1039 O O . GLN A 1 138 ? 8.594 -15.445 -19.031 1 97.75 138 GLN A O 1
ATOM 1044 N N . ARG A 1 139 ? 8.133 -13.344 -19.828 1 98.31 139 ARG A N 1
ATOM 1045 C CA . ARG A 1 139 ? 8.609 -12.672 -18.609 1 98.31 139 ARG A CA 1
ATOM 1046 C C . ARG A 1 139 ? 7.605 -11.617 -18.156 1 98.31 139 ARG A C 1
ATOM 1048 O O . ARG A 1 139 ? 7.352 -10.641 -18.859 1 98.31 139 ARG A O 1
ATOM 1055 N N . LEU A 1 140 ? 7.023 -11.883 -17.016 1 98.31 140 LEU A N 1
ATOM 1056 C CA . LEU A 1 140 ? 6.145 -10.906 -16.391 1 98.31 140 LEU A CA 1
ATOM 1057 C C . LEU A 1 140 ? 6.926 -9.992 -15.445 1 98.31 140 LEU A C 1
ATOM 1059 O O . LEU A 1 140 ? 7.367 -10.43 -14.383 1 98.31 140 LEU A O 1
ATOM 1063 N N . VAL A 1 141 ? 7.074 -8.758 -15.875 1 98.06 141 VAL A N 1
ATOM 1064 C CA . VAL A 1 141 ? 7.93 -7.812 -15.172 1 98.06 141 VAL A CA 1
ATOM 1065 C C . VAL A 1 141 ? 7.254 -7.379 -13.867 1 98.06 141 VAL A C 1
ATOM 1067 O O . VAL A 1 141 ? 6.07 -7.023 -13.867 1 98.06 141 VAL A O 1
ATOM 1070 N N . GLN A 1 142 ? 7.926 -7.438 -12.758 1 98.38 142 GLN A N 1
ATOM 1071 C CA . GLN A 1 142 ? 7.504 -6.938 -11.453 1 98.38 142 GLN A CA 1
ATOM 1072 C C . GLN A 1 142 ? 6.207 -7.605 -11.008 1 98.38 142 GLN A C 1
ATOM 1074 O O . GLN A 1 142 ? 5.32 -6.949 -10.461 1 98.38 142 GLN A O 1
ATOM 1079 N N . LEU A 1 143 ? 6.105 -8.891 -11.305 1 98.75 143 LEU A N 1
ATOM 1080 C CA . LEU A 1 143 ? 4.871 -9.586 -10.969 1 98.75 143 LEU A CA 1
ATOM 1081 C C . LEU A 1 143 ? 4.844 -9.961 -9.492 1 98.75 143 LEU A C 1
ATOM 1083 O O . LEU A 1 143 ? 3.795 -9.898 -8.852 1 98.75 143 LEU A O 1
ATOM 1087 N N . SER A 1 144 ? 6.023 -10.328 -8.977 1 98.88 144 SER A N 1
ATOM 1088 C CA . SER A 1 144 ? 6.078 -10.867 -7.617 1 98.88 144 SER A CA 1
ATOM 1089 C C . SER A 1 144 ? 6.754 -9.891 -6.66 1 98.88 144 SER A C 1
ATOM 1091 O O . SER A 1 144 ? 7.73 -9.227 -7.027 1 98.88 144 SER A O 1
ATOM 1093 N N . ALA A 1 145 ? 6.23 -9.859 -5.441 1 98.69 145 ALA A N 1
ATOM 1094 C CA . ALA A 1 145 ? 6.879 -9.031 -4.434 1 98.69 145 ALA A CA 1
ATOM 1095 C C . ALA A 1 145 ? 8.18 -9.664 -3.943 1 98.69 145 ALA A C 1
ATOM 1097 O O . ALA A 1 145 ? 8.25 -10.883 -3.764 1 98.69 145 ALA A O 1
ATOM 1098 N N . ALA A 1 146 ? 9.18 -8.812 -3.721 1 98.69 146 ALA A N 1
ATOM 1099 C CA . ALA A 1 146 ? 10.445 -9.297 -3.178 1 98.69 146 ALA A CA 1
ATOM 1100 C C . ALA A 1 146 ? 10.633 -8.844 -1.734 1 98.69 146 ALA A C 1
ATOM 1102 O O . ALA A 1 146 ? 11.352 -9.477 -0.964 1 98.69 146 ALA A O 1
ATOM 1103 N N . ALA A 1 147 ? 10.016 -7.73 -1.384 1 98 147 ALA A N 1
ATOM 1104 C CA . ALA A 1 147 ? 10.055 -7.172 -0.034 1 98 147 ALA A CA 1
ATOM 1105 C C . ALA A 1 147 ? 8.789 -6.375 0.265 1 98 147 ALA A C 1
ATOM 1107 O O . ALA A 1 147 ? 8.109 -5.91 -0.654 1 98 147 ALA A O 1
ATOM 1108 N N . CYS A 1 148 ? 8.516 -6.289 1.541 1 96.56 148 CYS A N 1
ATOM 1109 C CA . CYS A 1 148 ? 7.305 -5.586 1.959 1 96.56 148 CYS A CA 1
ATOM 1110 C C . CYS A 1 148 ? 7.633 -4.465 2.938 1 96.56 148 CYS A C 1
ATOM 1112 O O . CYS A 1 148 ? 8.672 -4.504 3.604 1 96.56 148 CYS A O 1
ATOM 1114 N N . GLY A 1 149 ? 6.758 -3.559 3.012 1 94.44 149 GLY A N 1
ATOM 1115 C CA . GLY A 1 149 ? 6.84 -2.465 3.967 1 94.44 149 GLY A CA 1
ATOM 1116 C C . GLY A 1 149 ? 5.52 -1.743 4.16 1 94.44 149 GLY A C 1
ATOM 1117 O O . GLY A 1 149 ? 4.535 -2.051 3.488 1 94.44 149 GLY A O 1
ATOM 1118 N N . CYS A 1 150 ? 5.504 -0.86 5.172 1 94.5 150 CYS A N 1
ATOM 1119 C CA . CYS A 1 150 ? 4.324 -0.064 5.492 1 94.5 150 CYS A CA 1
ATOM 1120 C C . CYS A 1 150 ? 4.531 1.396 5.109 1 94.5 150 CYS A C 1
ATOM 1122 O O . CYS A 1 150 ? 5.625 1.94 5.289 1 94.5 150 CYS A O 1
ATOM 1124 N N . ASP B 1 1 ? -81.875 85.25 -54.125 1 23.34 1 ASP B N 1
ATOM 1125 C CA . ASP B 1 1 ? -83.062 84.438 -53.844 1 23.34 1 ASP B CA 1
ATOM 1126 C C . ASP B 1 1 ? -82.75 83.188 -53.031 1 23.34 1 ASP B C 1
ATOM 1128 O O . ASP B 1 1 ? -82.062 82.312 -53.531 1 23.34 1 ASP B O 1
ATOM 1132 N N . SER B 1 2 ? -82.812 83.125 -51.5 1 28.66 2 SER B N 1
ATOM 1133 C CA . SER B 1 2 ? -82.25 82.812 -50.188 1 28.66 2 SER B CA 1
ATOM 1134 C C . SER B 1 2 ? -82.938 81.625 -49.594 1 28.66 2 SER B C 1
ATOM 1136 O O . SER B 1 2 ? -82.562 81.125 -48.531 1 28.66 2 SER B O 1
ATOM 1138 N N . LEU B 1 3 ? -84.125 81.125 -50.188 1 28.86 3 LEU B N 1
ATOM 1139 C CA . LEU B 1 3 ? -84.938 80.812 -49.031 1 28.86 3 LEU B CA 1
ATOM 1140 C C . LEU B 1 3 ? -84.5 79.5 -48.406 1 28.86 3 LEU B C 1
ATOM 1142 O O . LEU B 1 3 ? -83.75 78.688 -49.062 1 28.86 3 LEU B O 1
ATOM 1146 N N . PRO B 1 4 ? -85.438 78.688 -47.531 1 32.75 4 PRO B N 1
ATOM 1147 C CA . PRO B 1 4 ? -85.562 78.188 -46.156 1 32.75 4 PRO B CA 1
ATOM 1148 C C . PRO B 1 4 ? -85.562 76.625 -46.062 1 32.75 4 PRO B C 1
ATOM 1150 O O . PRO B 1 4 ? -85.75 76.062 -45 1 32.75 4 PRO B O 1
ATOM 1153 N N . SER B 1 5 ? -84.938 75.812 -46.875 1 35.06 5 SER B N 1
ATOM 1154 C CA . SER B 1 5 ? -85.562 74.5 -47.031 1 35.06 5 SER B CA 1
ATOM 1155 C C . SER B 1 5 ? -85.375 73.688 -45.781 1 35.06 5 SER B C 1
ATOM 1157 O O . SER B 1 5 ? -84.312 73.562 -45.219 1 35.06 5 SER B O 1
ATOM 1159 N N . GLY B 1 6 ? -86.5 73.375 -44.969 1 31.12 6 GLY B N 1
ATOM 1160 C CA . GLY B 1 6 ? -86.875 72.938 -43.625 1 31.12 6 GLY B CA 1
ATOM 1161 C C . GLY B 1 6 ? -86.562 71.438 -43.438 1 31.12 6 GLY B C 1
ATOM 1162 O O . GLY B 1 6 ? -86.5 70.688 -44.375 1 31.12 6 GLY B O 1
ATOM 1163 N N . PRO B 1 7 ? -85.75 71.125 -42.344 1 34.5 7 PRO B N 1
ATOM 1164 C CA . PRO B 1 7 ? -85.062 69.812 -42.094 1 34.5 7 PRO B CA 1
ATOM 1165 C C . PRO B 1 7 ? -86.062 68.688 -41.781 1 34.5 7 PRO B C 1
ATOM 1167 O O . PRO B 1 7 ? -87.125 68.938 -41.188 1 34.5 7 PRO B O 1
ATOM 1170 N N . ALA B 1 8 ? -86.125 67.625 -42.625 1 34.62 8 ALA B N 1
ATOM 1171 C CA . ALA B 1 8 ? -87.062 66.438 -42.688 1 34.62 8 ALA B CA 1
ATOM 1172 C C . ALA B 1 8 ? -86.812 65.562 -41.5 1 34.62 8 ALA B C 1
ATOM 1174 O O . ALA B 1 8 ? -85.688 65.125 -41.219 1 34.62 8 ALA B O 1
ATOM 1175 N N . CYS B 1 9 ? -87.625 65.625 -40.375 1 28.75 9 CYS B N 1
ATOM 1176 C CA . CYS B 1 9 ? -87.625 65 -39.062 1 28.75 9 CYS B CA 1
ATOM 1177 C C . CYS B 1 9 ? -87.75 63.469 -39.156 1 28.75 9 CYS B C 1
ATOM 1179 O O . CYS B 1 9 ? -88.5 62.938 -39.938 1 28.75 9 CYS B O 1
ATOM 1181 N N . HIS B 1 10 ? -86.625 62.719 -38.906 1 26.33 10 HIS B N 1
ATOM 1182 C CA . HIS B 1 10 ? -86.188 61.312 -38.969 1 26.33 10 HIS B CA 1
ATOM 1183 C C . HIS B 1 10 ? -87 60.438 -38 1 26.33 10 HIS B C 1
ATOM 1185 O O . HIS B 1 10 ? -86.938 60.625 -36.781 1 26.33 10 HIS B O 1
ATOM 1191 N N . HIS B 1 11 ? -88.312 60.219 -38.281 1 29.27 11 HIS B N 1
ATOM 1192 C CA . HIS B 1 11 ? -89.188 59.5 -37.344 1 29.27 11 HIS B CA 1
ATOM 1193 C C . HIS B 1 11 ? -88.688 58.062 -37.125 1 29.27 11 HIS B C 1
ATOM 1195 O O . HIS B 1 11 ? -88.375 57.344 -38.094 1 29.27 11 HIS B O 1
ATOM 1201 N N . GLY B 1 12 ? -87.875 57.75 -36.031 1 28.44 12 GLY B N 1
ATOM 1202 C CA . GLY B 1 12 ? -87.188 56.562 -35.594 1 28.44 12 GLY B CA 1
ATOM 1203 C C . GLY B 1 12 ? -88.125 55.375 -35.344 1 28.44 12 GLY B C 1
ATOM 1204 O O . GLY B 1 12 ? -89.312 55.531 -35.125 1 28.44 12 GLY B O 1
ATOM 1205 N N . PRO B 1 13 ? -87.875 54.188 -35.875 1 32.62 13 PRO B N 1
ATOM 1206 C CA . PRO B 1 13 ? -88.688 52.969 -36.062 1 32.62 13 PRO B CA 1
ATOM 1207 C C . PRO B 1 13 ? -89.125 52.375 -34.75 1 32.62 13 PRO B C 1
ATOM 1209 O O . PRO B 1 13 ? -88.375 52.375 -33.781 1 32.62 13 PRO B O 1
ATOM 1212 N N . ARG B 1 14 ? -90.375 52.469 -34.344 1 33.06 14 ARG B N 1
ATOM 1213 C CA . ARG B 1 14 ? -91 51.969 -33.125 1 33.06 14 ARG B CA 1
ATOM 1214 C C . ARG B 1 14 ? -90.938 50.469 -33.062 1 33.06 14 ARG B C 1
ATOM 1216 O O . ARG B 1 14 ? -91.562 49.781 -33.875 1 33.06 14 ARG B O 1
ATOM 1223 N N . ARG B 1 15 ? -89.688 49.844 -33 1 32.69 15 ARG B N 1
ATOM 1224 C CA . ARG B 1 15 ? -89.75 48.375 -33.125 1 32.69 15 ARG B CA 1
ATOM 1225 C C . ARG B 1 15 ? -90.688 47.75 -32.094 1 32.69 15 ARG B C 1
ATOM 1227 O O . ARG B 1 15 ? -90.938 48.344 -31.031 1 32.69 15 ARG B O 1
ATOM 1234 N N . ARG B 1 16 ? -91.438 46.781 -32.531 1 33.72 16 ARG B N 1
ATOM 1235 C CA . ARG B 1 16 ? -92.625 45.969 -32.188 1 33.72 16 ARG B CA 1
ATOM 1236 C C . ARG B 1 16 ? -92.312 45.094 -30.969 1 33.72 16 ARG B C 1
ATOM 1238 O O . ARG B 1 16 ? -91.25 44.469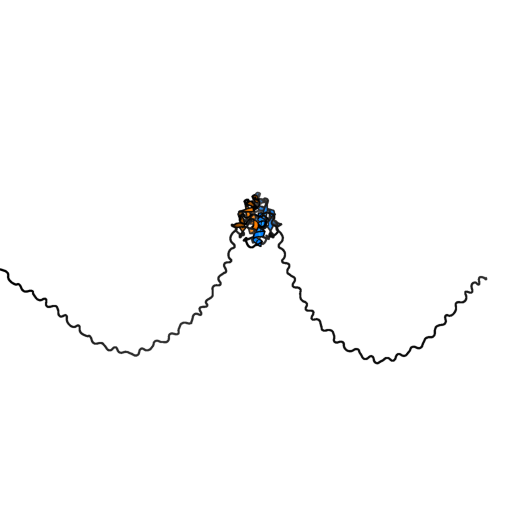 -30.875 1 33.72 16 ARG B O 1
ATOM 1245 N N . PRO B 1 17 ? -93.125 45.188 -29.828 1 37.25 17 PRO B N 1
ATOM 1246 C CA . PRO B 1 17 ? -93 44.531 -28.516 1 37.25 17 PRO B CA 1
ATOM 1247 C C . PRO B 1 17 ? -93.062 43 -28.625 1 37.25 17 PRO B C 1
ATOM 1249 O O . PRO B 1 17 ? -93.812 42.469 -29.469 1 37.25 17 PRO B O 1
ATOM 1252 N N . VAL B 1 18 ? -91.938 42.281 -28.547 1 36.06 18 VAL B N 1
ATOM 1253 C CA . VAL B 1 18 ? -91.688 40.844 -28.656 1 36.06 18 VAL B CA 1
ATOM 1254 C C . VAL B 1 18 ? -92.625 40.094 -27.703 1 36.06 18 VAL B C 1
ATOM 1256 O O . VAL B 1 18 ? -92.875 40.531 -26.578 1 36.06 18 VAL B O 1
ATOM 1259 N N . PRO B 1 19 ? -93.438 39.188 -28.234 1 35.88 19 PRO B N 1
ATOM 1260 C CA . PRO B 1 19 ? -94.5 38.438 -27.594 1 35.88 19 PRO B CA 1
ATOM 1261 C C . PRO B 1 19 ? -94 37.562 -26.453 1 35.88 19 PRO B C 1
ATOM 1263 O O . PRO B 1 19 ? -92.875 37.031 -26.516 1 35.88 19 PRO B O 1
ATOM 1266 N N . LEU B 1 20 ? -94.438 37.781 -25.203 1 34.66 20 LEU B N 1
ATOM 1267 C CA . LEU B 1 20 ? -94.125 37.156 -23.922 1 34.66 20 LEU B CA 1
ATOM 1268 C C . LEU B 1 20 ? -94.562 35.719 -23.891 1 34.66 20 LEU B C 1
ATOM 1270 O O . LEU B 1 20 ? -95.75 35.438 -24 1 34.66 20 LEU B O 1
ATOM 1274 N N . SER B 1 21 ? -93.938 34.781 -24.672 1 36.94 21 SER B N 1
ATOM 1275 C CA . SER B 1 21 ? -94.438 33.406 -24.734 1 36.94 21 SER B CA 1
ATOM 1276 C C . SER B 1 21 ? -94.562 32.781 -23.344 1 36.94 21 SER B C 1
ATOM 1278 O O . SER B 1 21 ? -93.75 33.062 -22.453 1 36.94 21 SER B O 1
ATOM 1280 N N . PRO B 1 22 ? -95.75 32.25 -23.078 1 35.81 22 PRO B N 1
ATOM 1281 C CA . PRO B 1 22 ? -96.188 31.766 -21.766 1 35.81 22 PRO B CA 1
ATOM 1282 C C . PRO B 1 22 ? -95.312 30.609 -21.25 1 35.81 22 PRO B C 1
ATOM 1284 O O . PRO B 1 22 ? -94.688 29.906 -22.047 1 35.81 22 PRO B O 1
ATOM 1287 N N . ALA B 1 23 ? -94.875 30.656 -20.016 1 38.59 23 ALA B N 1
ATOM 1288 C CA . ALA B 1 23 ? -94 29.875 -19.141 1 38.59 23 ALA B CA 1
ATOM 1289 C C . ALA B 1 23 ? -94.562 28.469 -18.922 1 38.59 23 ALA B C 1
ATOM 1291 O O . ALA B 1 23 ? -95.688 28.312 -18.406 1 38.59 23 ALA B O 1
ATOM 1292 N N . PRO B 1 24 ? -94.438 27.484 -19.938 1 35.44 24 PRO B N 1
ATOM 1293 C CA . PRO B 1 24 ? -95.125 26.219 -19.656 1 35.44 24 PRO B CA 1
ATOM 1294 C C . PRO B 1 24 ? -94.688 25.609 -18.312 1 35.44 24 PRO B C 1
ATOM 1296 O O . PRO B 1 24 ? -93.625 25.859 -17.828 1 35.44 24 PRO B O 1
ATOM 1299 N N . VAL B 1 25 ? -95.625 25.359 -17.422 1 36.5 25 VAL B N 1
ATOM 1300 C CA . VAL B 1 25 ? -95.562 24.812 -16.062 1 36.5 25 VAL B CA 1
ATOM 1301 C C . VAL B 1 25 ? -95.125 23.359 -16.094 1 36.5 25 VAL B C 1
ATOM 1303 O O . VAL B 1 25 ? -95.75 22.531 -16.766 1 36.5 25 VAL B O 1
ATOM 1306 N N . ALA B 1 26 ? -93.875 23.109 -16.281 1 34.44 26 ALA B N 1
ATOM 1307 C CA . ALA B 1 26 ? -93.312 21.75 -16.422 1 34.44 26 ALA B CA 1
ATOM 1308 C C . ALA B 1 26 ? -93.688 20.875 -15.242 1 34.44 26 ALA B C 1
ATOM 1310 O O . ALA B 1 26 ? -93.75 21.344 -14.102 1 34.44 26 ALA B O 1
ATOM 1311 N N . ALA B 1 27 ? -94.375 19.688 -15.523 1 36.72 27 ALA B N 1
ATOM 1312 C CA . ALA B 1 27 ? -94.875 18.531 -14.789 1 36.72 27 ALA B CA 1
ATOM 1313 C C . ALA B 1 27 ? -93.75 17.859 -14 1 36.72 27 ALA B C 1
ATOM 1315 O O . ALA B 1 27 ? -92.75 17.469 -14.57 1 36.72 27 ALA B O 1
ATOM 1316 N N . THR B 1 28 ? -93.438 18.328 -12.75 1 36.66 28 THR B N 1
ATOM 1317 C CA . THR B 1 28 ? -92.375 17.844 -11.891 1 36.66 28 THR B CA 1
ATOM 1318 C C . THR B 1 28 ? -92.562 16.359 -11.562 1 36.66 28 THR B C 1
ATOM 1320 O O . THR B 1 28 ? -93.5 15.992 -10.875 1 36.66 28 THR B O 1
ATOM 1323 N N . GLY B 1 29 ? -92.625 15.422 -12.555 1 38.34 29 GLY B N 1
ATOM 1324 C CA . GLY B 1 29 ? -92.812 14.039 -12.148 1 38.34 29 GLY B CA 1
ATOM 1325 C C . GLY B 1 29 ? -91.812 13.594 -11.086 1 38.34 29 GLY B C 1
ATOM 1326 O O . GLY B 1 29 ? -90.812 14.266 -10.844 1 38.34 29 GLY B O 1
ATOM 1327 N N . PRO B 1 30 ? -92.312 12.711 -10.133 1 41.03 30 PRO B N 1
ATOM 1328 C CA . PRO B 1 30 ? -91.5 12.273 -8.969 1 41.03 30 PRO B CA 1
ATOM 1329 C C . PRO B 1 30 ? -90.188 11.586 -9.359 1 41.03 30 PRO B C 1
ATOM 1331 O O . PRO B 1 30 ? -90.125 10.867 -10.359 1 41.03 30 PRO B O 1
ATOM 1334 N N . GLN B 1 31 ? -89.062 12.234 -9.273 1 37.84 31 GLN B N 1
ATOM 1335 C CA . GLN B 1 31 ? -87.75 11.711 -9.562 1 37.84 31 GLN B CA 1
ATOM 1336 C C . GLN B 1 31 ? -87.438 10.508 -8.688 1 37.84 31 GLN B C 1
ATOM 1338 O O . GLN B 1 31 ? -87.5 10.57 -7.461 1 37.84 31 GLN B O 1
ATOM 1343 N N . LEU B 1 32 ? -87.812 9.32 -9.156 1 43.81 32 LEU B N 1
ATOM 1344 C CA . LEU B 1 32 ? -87.312 8.117 -8.492 1 43.81 32 LEU B CA 1
ATOM 1345 C C . LEU B 1 32 ? -85.812 8.18 -8.258 1 43.81 32 LEU B C 1
ATOM 1347 O O . LEU B 1 32 ? -85.062 8.602 -9.141 1 43.81 32 LEU B O 1
ATOM 1351 N N . GLY B 1 33 ? -85.312 8.398 -7.031 1 39.62 33 GLY B N 1
ATOM 1352 C CA . GLY B 1 33 ? -83.938 8.539 -6.547 1 39.62 33 GLY B CA 1
ATOM 1353 C C . GLY B 1 33 ? -83 7.41 -6.988 1 39.62 33 GLY B C 1
ATOM 1354 O O . GLY B 1 33 ? -83.5 6.324 -7.328 1 39.62 33 GLY B O 1
ATOM 1355 N N . PRO B 1 34 ? -81.938 7.668 -7.688 1 50.88 34 PRO B N 1
ATOM 1356 C CA . PRO B 1 34 ? -81 6.676 -8.266 1 50.88 34 PRO B CA 1
ATOM 1357 C C . PRO B 1 34 ? -80.562 5.641 -7.25 1 50.88 34 PRO B C 1
ATOM 1359 O O . PRO B 1 34 ? -80.562 5.902 -6.043 1 50.88 34 PRO B O 1
ATOM 1362 N N . PRO B 1 35 ? -80.438 4.387 -7.645 1 49.34 35 PRO B N 1
ATOM 1363 C CA . PRO B 1 35 ? -80 3.281 -6.793 1 49.34 35 PRO B CA 1
ATOM 1364 C C . PRO B 1 35 ? -78.625 3.521 -6.188 1 49.34 35 PRO B C 1
ATOM 1366 O O . PRO B 1 35 ? -77.812 4.273 -6.75 1 49.34 35 PRO B O 1
ATOM 1369 N N . LEU B 1 36 ? -78.375 3.234 -4.887 1 43 36 LEU B N 1
ATOM 1370 C CA . LEU B 1 36 ? -77.25 3.314 -4.027 1 43 36 LEU B CA 1
ATOM 1371 C C . LEU B 1 36 ? -76.062 2.486 -4.598 1 43 36 LEU B C 1
ATOM 1373 O O . LEU B 1 36 ? -76.188 1.268 -4.742 1 43 36 LEU B O 1
ATOM 1377 N N . LEU B 1 37 ? -75.312 3.004 -5.582 1 44.44 37 LEU B N 1
ATOM 1378 C CA . LEU B 1 37 ? -74.188 2.322 -6.098 1 44.44 37 LEU B CA 1
ATOM 1379 C C . LEU B 1 37 ? -73.25 1.896 -4.957 1 44.44 37 LEU B C 1
ATOM 1381 O O . LEU B 1 37 ? -73 2.666 -4.023 1 44.44 37 LEU B O 1
ATOM 1385 N N . TRP B 1 38 ? -73.062 0.565 -4.672 1 48.34 38 TRP B N 1
ATOM 1386 C CA . TRP B 1 38 ? -72.125 -0.082 -3.809 1 48.34 38 TRP B CA 1
ATOM 1387 C C . TRP B 1 38 ? -70.688 0.474 -4.059 1 48.34 38 TRP B C 1
ATOM 1389 O O . TRP B 1 38 ? -70.25 0.617 -5.207 1 48.34 38 TRP B O 1
ATOM 1399 N N . GLY B 1 39 ? -70.188 1.444 -3.205 1 45.38 39 GLY B N 1
ATOM 1400 C CA . GLY B 1 39 ? -68.875 2.053 -3.311 1 45.38 39 GLY B CA 1
ATOM 1401 C C . GLY B 1 39 ? -67.75 1.035 -3.463 1 45.38 39 GLY B C 1
ATOM 1402 O O . GLY B 1 39 ? -67.938 -0.14 -3.133 1 45.38 39 GLY B O 1
ATOM 1403 N N . PRO B 1 40 ? -66.875 1.242 -4.469 1 54.12 40 PRO B N 1
ATOM 1404 C CA . PRO B 1 40 ? -65.812 0.297 -4.688 1 54.12 40 PRO B CA 1
ATOM 1405 C C . PRO B 1 40 ? -65 -0.01 -3.412 1 54.12 40 PRO B C 1
ATOM 1407 O O . PRO B 1 40 ? -65.062 0.771 -2.459 1 54.12 40 PRO B O 1
ATOM 1410 N N . PRO B 1 41 ? -64.625 -1.287 -3.248 1 51.06 41 PRO B N 1
ATOM 1411 C CA . PRO B 1 41 ? -63.844 -1.657 -2.068 1 51.06 41 PRO B CA 1
ATOM 1412 C C . PRO B 1 41 ? -62.625 -0.736 -1.846 1 51.06 41 PRO B C 1
ATOM 1414 O O . PRO B 1 41 ? -62.125 -0.151 -2.801 1 51.06 41 PRO B O 1
ATOM 1417 N N . VAL B 1 42 ? -62.5 -0.204 -0.671 1 48.72 42 VAL B N 1
ATOM 1418 C CA . VAL B 1 42 ? -61.375 0.572 -0.176 1 48.72 42 VAL B CA 1
ATOM 1419 C C . VAL B 1 42 ? -60.062 -0.175 -0.458 1 48.72 42 VAL B C 1
ATOM 1421 O O . VAL B 1 42 ? -59.906 -1.33 -0.056 1 48.72 42 VAL B O 1
ATOM 1424 N N . ALA B 1 43 ? -59.344 0.087 -1.551 1 44.59 43 ALA B N 1
ATOM 1425 C CA . ALA B 1 43 ? -57.969 -0.371 -1.756 1 44.59 43 ALA B CA 1
ATOM 1426 C C . ALA B 1 43 ? -57.125 -0.145 -0.506 1 44.59 43 ALA B C 1
ATOM 1428 O O . ALA B 1 43 ? -57.062 0.973 0.01 1 44.59 43 ALA B O 1
ATOM 1429 N N . GLU B 1 44 ? -56.969 -1.158 0.333 1 50.12 44 GLU B N 1
ATOM 1430 C CA . GLU B 1 44 ? -55.875 -1.088 1.298 1 50.12 44 GLU B CA 1
ATOM 1431 C C . GLU B 1 44 ? -54.594 -0.647 0.628 1 50.12 44 GLU B C 1
ATOM 1433 O O . GLU B 1 44 ? -54.094 -1.312 -0.286 1 50.12 44 GLU B O 1
ATOM 1438 N N . SER B 1 45 ? -54.438 0.704 0.465 1 47.84 45 SER B N 1
ATOM 1439 C CA . SER B 1 45 ? -53.125 1.2 0.081 1 47.84 45 SER B CA 1
ATOM 1440 C C . SER B 1 45 ? -52.031 0.652 1 1 47.84 45 SER B C 1
ATOM 1442 O O . SER B 1 45 ? -51.906 1.065 2.156 1 47.84 45 SER B O 1
ATOM 1444 N N . GLY B 1 46 ? -51.719 -0.69 0.953 1 46.31 46 GLY B N 1
ATOM 1445 C CA . GLY B 1 46 ? -50.438 -1.08 1.522 1 46.31 46 GLY B CA 1
ATOM 1446 C C . GLY B 1 46 ? -49.312 -0.177 1.098 1 46.31 46 GLY B C 1
ATOM 1447 O O . GLY B 1 46 ? -48.938 -0.155 -0.076 1 46.31 46 GLY B O 1
ATOM 1448 N N . THR B 1 47 ? -49.219 1.054 1.716 1 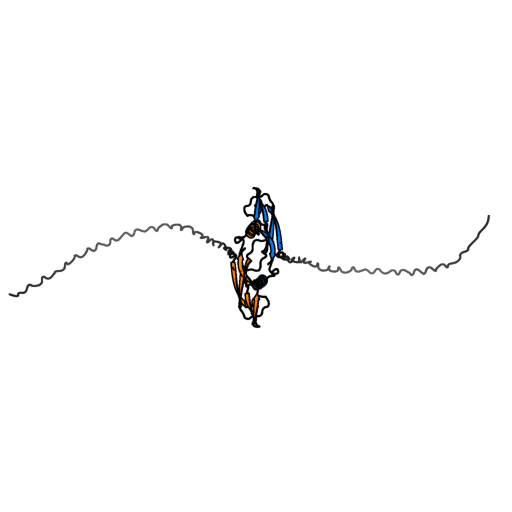50.09 47 THR B N 1
ATOM 1449 C CA . THR B 1 47 ? -48 1.815 1.56 1 50.09 47 THR B CA 1
ATOM 1450 C C . THR B 1 47 ? -46.781 0.94 1.845 1 50.09 47 THR B C 1
ATOM 1452 O O . THR B 1 47 ? -46.438 0.695 3.004 1 50.09 47 THR B O 1
ATOM 1455 N N . GLY B 1 48 ? -46.531 -0.137 1.074 1 47.66 48 GLY B N 1
ATOM 1456 C CA . GLY B 1 48 ? -45.156 -0.667 1.137 1 47.66 48 GLY B CA 1
ATOM 1457 C C . GLY B 1 48 ? -44.094 0.407 1.032 1 47.66 48 GLY B C 1
ATOM 1458 O O . GLY B 1 48 ? -44.062 1.152 0.051 1 47.66 48 GLY B O 1
ATOM 1459 N N . HIS B 1 49 ? -43.562 0.938 2.166 1 52.09 49 HIS B N 1
ATOM 1460 C CA . HIS B 1 49 ? -42.344 1.732 2.129 1 52.09 49 HIS B CA 1
ATOM 1461 C C . HIS B 1 49 ? -41.25 1.02 1.346 1 52.09 49 HIS B C 1
ATOM 1463 O O . HIS B 1 49 ? -40.969 -0.16 1.581 1 52.09 49 HIS B O 1
ATOM 1469 N N . PRO B 1 50 ? -40.938 1.438 0.139 1 54.16 50 PRO B N 1
ATOM 1470 C CA . PRO B 1 50 ? -39.75 0.82 -0.467 1 54.16 50 PRO B CA 1
ATOM 1471 C C . PRO B 1 50 ? -38.531 0.813 0.467 1 54.16 50 PRO B C 1
ATOM 1473 O O . PRO B 1 50 ? -38.281 1.797 1.17 1 54.16 50 PRO B O 1
ATOM 1476 N N . LEU B 1 51 ? -38.125 -0.272 1.04 1 51.41 51 LEU B N 1
ATOM 1477 C CA . LEU B 1 51 ? -36.812 -0.394 1.692 1 51.41 51 LEU B CA 1
ATOM 1478 C C . LEU B 1 51 ? -35.75 0.361 0.913 1 51.41 51 LEU B C 1
ATOM 1480 O O . LEU B 1 51 ? -35.5 0.063 -0.257 1 51.41 51 LEU B O 1
ATOM 1484 N N . ALA B 1 52 ? -35.531 1.688 1.084 1 47.53 52 ALA B N 1
ATOM 1485 C CA . ALA B 1 52 ? -34.344 2.375 0.579 1 47.53 52 ALA B CA 1
ATOM 1486 C C . ALA B 1 52 ? -33.125 1.461 0.621 1 47.53 52 ALA B C 1
ATOM 1488 O O . ALA B 1 52 ? -32.719 0.979 1.688 1 47.53 52 ALA B O 1
ATOM 1489 N N . ARG B 1 53 ? -32.906 0.583 -0.34 1 48.44 53 ARG B N 1
ATOM 1490 C CA . ARG B 1 53 ? -31.594 -0.044 -0.445 1 48.44 53 ARG B CA 1
ATOM 1491 C C . ARG B 1 53 ? -30.5 0.901 0.031 1 48.44 53 ARG B C 1
ATOM 1493 O O . ARG B 1 53 ? -30.25 1.936 -0.59 1 48.44 53 ARG B O 1
ATOM 1500 N N . LEU B 1 54 ? -30.156 1.018 1.195 1 50.28 54 LEU B N 1
ATOM 1501 C CA . LEU B 1 54 ? -28.938 1.678 1.646 1 50.28 54 LEU B CA 1
ATOM 1502 C C . LEU B 1 54 ? -27.828 1.528 0.612 1 50.28 54 LEU B C 1
ATOM 1504 O O . LEU B 1 54 ? -27.344 0.418 0.365 1 50.28 54 LEU B O 1
ATOM 1508 N N . ARG B 1 55 ? -27.828 2.234 -0.479 1 48.38 55 ARG B N 1
ATOM 1509 C CA . ARG B 1 55 ? -26.656 2.293 -1.329 1 48.38 55 ARG B CA 1
ATOM 1510 C C . ARG B 1 55 ? -25.375 2.223 -0.496 1 48.38 55 ARG B C 1
ATOM 1512 O O . ARG B 1 55 ? -25.141 3.082 0.354 1 48.38 55 ARG B O 1
ATOM 1519 N N . ARG B 1 56 ? -24.938 1.113 -0.164 1 48.16 56 ARG B N 1
ATOM 1520 C CA . ARG B 1 56 ? -23.609 1.021 0.406 1 48.16 56 ARG B CA 1
ATOM 1521 C C . ARG B 1 56 ? -22.688 2.105 -0.159 1 48.16 56 ARG B C 1
ATOM 1523 O O . ARG B 1 56 ? -22.531 2.223 -1.376 1 48.16 56 ARG B O 1
ATOM 1530 N N . ALA B 1 57 ? -22.609 3.182 0.349 1 49.69 57 ALA B N 1
ATOM 1531 C CA . ALA B 1 57 ? -21.703 4.25 -0.055 1 49.69 57 ALA B CA 1
ATOM 1532 C C . ALA B 1 57 ? -20.406 3.682 -0.624 1 49.69 57 ALA B C 1
ATOM 1534 O O . ALA B 1 57 ? -19.719 2.918 0.048 1 49.69 57 ALA B O 1
ATOM 1535 N N . THR B 1 58 ? -20.312 3.383 -1.926 1 59.16 58 THR B N 1
ATOM 1536 C CA . THR B 1 58 ? -19.109 2.947 -2.617 1 59.16 58 THR B CA 1
ATOM 1537 C C . THR B 1 58 ? -17.875 3.695 -2.09 1 59.16 58 THR B C 1
ATOM 1539 O O . THR B 1 58 ? -17.875 4.926 -2.025 1 59.16 58 THR B O 1
ATOM 1542 N N . ALA B 1 59 ? -17.047 3.002 -1.36 1 77.19 59 ALA B N 1
ATOM 1543 C CA . ALA B 1 59 ? -15.789 3.6 -0.903 1 77.19 59 ALA B CA 1
ATOM 1544 C C . ALA B 1 59 ? -15.117 4.379 -2.025 1 77.19 59 ALA B C 1
ATOM 1546 O O . ALA B 1 59 ? -15.094 3.938 -3.176 1 77.19 59 ALA B O 1
ATOM 1547 N N . SER B 1 60 ? -14.781 5.645 -1.923 1 89.62 60 SER B N 1
ATOM 1548 C CA . SER B 1 60 ? -14.07 6.473 -2.893 1 89.62 60 SER B CA 1
ATOM 1549 C C . SER B 1 60 ? -12.867 5.734 -3.477 1 89.62 60 SER B C 1
ATOM 1551 O O . SER B 1 60 ? -12.203 4.969 -2.777 1 89.62 60 SER B O 1
ATOM 1553 N N . PRO B 1 61 ? -12.68 5.809 -4.812 1 94.25 61 PRO B N 1
ATOM 1554 C CA . PRO B 1 61 ? -11.5 5.188 -5.418 1 94.25 61 PRO B CA 1
ATOM 1555 C C . PRO B 1 61 ? -10.188 5.723 -4.844 1 94.25 61 PRO B C 1
ATOM 1557 O O . PRO B 1 61 ? -10.172 6.801 -4.242 1 94.25 61 PRO B O 1
ATOM 1560 N N . CYS B 1 62 ? -9.164 4.949 -4.969 1 96.56 62 CYS B N 1
ATOM 1561 C CA . CYS B 1 62 ? -7.828 5.344 -4.547 1 96.56 62 CYS B CA 1
ATOM 1562 C C . CYS B 1 62 ? -7.453 6.707 -5.125 1 96.56 62 CYS B C 1
ATOM 1564 O O . CYS B 1 62 ? -7.461 6.891 -6.344 1 96.56 62 CYS B O 1
ATOM 1566 N N . ARG B 1 63 ? -7.113 7.621 -4.258 1 97.12 63 ARG B N 1
ATOM 1567 C CA . ARG B 1 63 ? -6.773 8.961 -4.723 1 97.12 63 ARG B CA 1
ATOM 1568 C C . ARG B 1 63 ? -5.891 9.688 -3.709 1 97.12 63 ARG B C 1
ATOM 1570 O O . ARG B 1 63 ? -5.707 9.211 -2.588 1 97.12 63 ARG B O 1
ATOM 1577 N N . LEU B 1 64 ? -5.312 10.773 -4.191 1 98.19 64 LEU B N 1
ATOM 1578 C CA . LEU B 1 64 ? -4.473 11.633 -3.367 1 98.19 64 LEU B CA 1
ATOM 1579 C C . LEU B 1 64 ? -5.324 12.547 -2.49 1 98.19 64 LEU B C 1
ATOM 1581 O O . LEU B 1 64 ? -6.281 13.164 -2.971 1 98.19 64 LEU B O 1
ATOM 1585 N N . TRP B 1 65 ? -5.02 12.625 -1.229 1 98.5 65 TRP B N 1
ATOM 1586 C CA . TRP B 1 65 ? -5.621 13.539 -0.262 1 98.5 65 TRP B CA 1
ATOM 1587 C C . TRP B 1 65 ? -4.594 14.539 0.251 1 98.5 65 TRP B C 1
ATOM 1589 O O . TRP B 1 65 ? -3.395 14.258 0.27 1 98.5 65 TRP B O 1
ATOM 1599 N N . SER B 1 66 ? -5.039 15.672 0.668 1 98.5 66 SER B N 1
ATOM 1600 C CA . SER B 1 66 ? -4.137 16.719 1.142 1 98.5 66 SER B CA 1
ATOM 1601 C C . SER B 1 66 ? -4.617 17.297 2.469 1 98.5 66 SER B C 1
ATOM 1603 O O . SER B 1 66 ? -5.812 17.516 2.664 1 98.5 66 SER B O 1
ATOM 1605 N N . LEU B 1 67 ? -3.68 17.531 3.352 1 98.31 67 LEU B N 1
ATOM 1606 C CA . LEU B 1 67 ? -3.877 18.219 4.625 1 98.31 67 LEU B CA 1
ATOM 1607 C C . LEU B 1 67 ? -2.861 19.328 4.805 1 98.31 67 LEU B C 1
ATOM 1609 O O . LEU B 1 67 ? -1.665 19.141 4.578 1 98.31 67 LEU B O 1
ATOM 1613 N N . THR B 1 68 ? -3.383 20.484 5.105 1 98.44 68 THR B N 1
ATOM 1614 C CA . THR B 1 68 ? -2.494 21.547 5.582 1 98.44 68 THR B CA 1
ATOM 1615 C C . THR B 1 68 ? -2.475 21.594 7.105 1 98.44 68 THR B C 1
ATOM 1617 O O . THR B 1 68 ? -3.52 21.75 7.742 1 98.44 68 THR B O 1
ATOM 1620 N N . LEU B 1 69 ? -1.253 21.5 7.691 1 98 69 LEU B N 1
ATOM 1621 C CA . LEU B 1 69 ? -1.19 21.406 9.148 1 98 69 LEU B CA 1
ATOM 1622 C C . LEU B 1 69 ? 0.101 22.016 9.672 1 98 69 LEU B C 1
ATOM 1624 O O . LEU B 1 69 ? 1.077 22.156 8.93 1 98 69 LEU B O 1
ATOM 1628 N N . PRO B 1 70 ? -0.045 22.422 10.961 1 97.69 70 PRO B N 1
ATOM 1629 C CA . PRO B 1 70 ? 1.213 22.844 11.578 1 97.69 70 PRO B CA 1
ATOM 1630 C C . PRO B 1 70 ? 2.258 21.734 11.609 1 97.69 70 PRO B C 1
ATOM 1632 O O . PRO B 1 70 ? 1.916 20.562 11.82 1 97.69 70 PRO B O 1
ATOM 1635 N N . VAL B 1 71 ? 3.525 22.078 11.445 1 98 71 VAL B N 1
ATOM 1636 C CA . VAL B 1 71 ? 4.633 21.141 11.461 1 98 71 VAL B CA 1
ATOM 1637 C C . VAL B 1 71 ? 4.602 20.328 12.75 1 98 71 VAL B C 1
ATOM 1639 O O . VAL B 1 71 ? 4.887 19.125 12.75 1 98 71 VAL B O 1
ATOM 1642 N N . ALA B 1 72 ? 4.164 20.969 13.812 1 95.06 72 ALA B N 1
ATOM 1643 C CA . ALA B 1 72 ? 4.129 20.312 15.117 1 95.06 72 ALA B CA 1
ATOM 1644 C C . ALA B 1 72 ? 3.139 19.156 15.125 1 95.06 72 ALA B C 1
ATOM 1646 O O . ALA B 1 72 ? 3.234 18.25 15.969 1 95.06 72 ALA B O 1
ATOM 1647 N N . GLU B 1 73 ? 2.283 19.094 14.195 1 96.69 73 GLU B N 1
ATOM 1648 C CA . GLU B 1 73 ? 1.229 18.094 14.18 1 96.69 73 GLU B CA 1
ATOM 1649 C C . GLU B 1 73 ? 1.587 16.938 13.25 1 96.69 73 GLU B C 1
ATOM 1651 O O . GLU B 1 73 ? 0.823 15.977 13.117 1 96.69 73 GLU B O 1
ATOM 1656 N N . LEU B 1 74 ? 2.719 16.984 12.711 1 97.69 74 LEU B N 1
ATOM 1657 C CA . LEU B 1 74 ? 3.182 15.875 11.867 1 97.69 74 LEU B CA 1
ATOM 1658 C C . LEU B 1 74 ? 3.459 14.633 12.711 1 97.69 74 LEU B C 1
ATOM 1660 O O . LEU B 1 74 ? 3.555 13.531 12.172 1 97.69 74 LEU B O 1
ATOM 1664 N N . GLY B 1 75 ? 3.648 14.867 13.969 1 96.94 75 GLY B N 1
ATOM 1665 C CA . GLY B 1 75 ? 3.924 13.742 14.852 1 96.94 75 GLY B CA 1
ATOM 1666 C C . GLY B 1 75 ? 5.371 13.289 14.805 1 96.94 75 GLY B C 1
ATOM 1667 O O . GLY B 1 75 ? 5.676 12.133 15.117 1 96.94 75 GLY B O 1
ATOM 1668 N N . LEU B 1 76 ? 6.285 14.156 14.344 1 97.38 76 LEU B N 1
ATOM 1669 C CA . LEU B 1 76 ? 7.676 13.758 14.164 1 97.38 76 LEU B CA 1
ATOM 1670 C C . LEU B 1 76 ? 8.586 14.508 15.133 1 97.38 76 LEU B C 1
ATOM 1672 O O . LEU B 1 76 ? 9.805 14.383 15.07 1 97.38 76 LEU B O 1
ATOM 1676 N N . GLY B 1 77 ? 8.039 15.312 15.977 1 96.25 77 GLY B N 1
ATOM 1677 C CA . GLY B 1 77 ? 8.773 15.922 17.078 1 96.25 77 GLY B CA 1
ATOM 1678 C C . GLY B 1 77 ? 9.398 17.25 16.703 1 96.25 77 GLY B C 1
ATOM 1679 O O . GLY B 1 77 ? 10.25 17.766 17.438 1 96.25 77 GLY B O 1
ATOM 1680 N N . TYR B 1 78 ? 9.047 17.781 15.602 1 95.38 78 TYR B N 1
ATOM 1681 C CA . TYR B 1 78 ? 9.594 19.078 15.203 1 95.38 78 TYR B CA 1
ATOM 1682 C C . TYR B 1 78 ? 8.797 20.219 15.836 1 95.38 78 TYR B C 1
ATOM 1684 O O . TYR B 1 78 ? 7.574 20.141 15.953 1 95.38 78 TYR B O 1
ATOM 1692 N N . ALA B 1 79 ? 9.523 21.219 16.219 1 93.06 79 ALA B N 1
ATOM 1693 C CA . ALA B 1 79 ? 8.922 22.453 16.719 1 93.06 79 ALA B CA 1
ATOM 1694 C C . ALA B 1 79 ? 9.023 23.578 15.68 1 93.06 79 ALA B C 1
ATOM 1696 O O . ALA B 1 79 ? 10.125 23.984 15.32 1 93.06 79 ALA B O 1
ATOM 1697 N N . SER B 1 80 ? 7.934 23.969 15.195 1 94.88 80 SE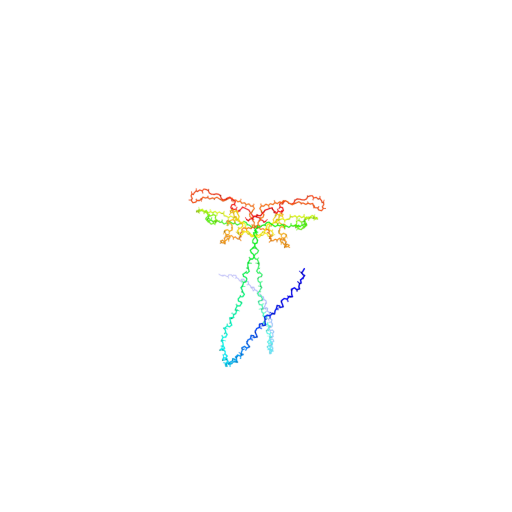R B N 1
ATOM 1698 C CA . SER B 1 80 ? 7.883 25.031 14.203 1 94.88 80 SER B CA 1
ATOM 1699 C C . SER B 1 80 ? 6.508 25.688 14.164 1 94.88 80 SER B C 1
ATOM 1701 O O . SER B 1 80 ? 5.488 25.016 14.32 1 94.88 80 SER B O 1
ATOM 1703 N N . GLU B 1 81 ? 6.48 26.953 13.914 1 92.12 81 GLU B N 1
ATOM 1704 C CA . GLU B 1 81 ? 5.227 27.688 13.758 1 92.12 81 GLU B CA 1
ATOM 1705 C C . GLU B 1 81 ? 4.723 27.609 12.32 1 92.12 81 GLU B C 1
ATOM 1707 O O . GLU B 1 81 ? 3.639 28.109 12.008 1 92.12 81 GLU B O 1
ATOM 1712 N N . GLU B 1 82 ? 5.512 26.953 11.516 1 96.69 82 GLU B N 1
ATOM 1713 C CA . GLU B 1 82 ? 5.148 26.875 10.102 1 96.69 82 GLU B CA 1
ATOM 1714 C C . GLU B 1 82 ? 4.066 25.828 9.867 1 96.69 82 GLU B C 1
ATOM 1716 O O . GLU B 1 82 ? 3.846 24.953 10.711 1 96.69 82 GLU B O 1
ATOM 1721 N N . ARG B 1 83 ? 3.355 26.062 8.773 1 97.94 83 ARG B N 1
ATOM 1722 C CA . ARG B 1 83 ? 2.408 25.062 8.266 1 97.94 83 ARG B CA 1
ATOM 1723 C C . ARG B 1 83 ? 2.938 24.406 7.004 1 97.94 83 ARG B C 1
ATOM 1725 O O . ARG B 1 83 ? 3.678 25.016 6.234 1 97.94 83 ARG B O 1
ATOM 1732 N N . VAL B 1 84 ? 2.545 23.141 6.879 1 98.44 84 VAL B N 1
ATOM 1733 C CA . VAL B 1 84 ? 2.986 22.422 5.691 1 98.44 84 VAL B CA 1
ATOM 1734 C C . VAL B 1 84 ? 1.814 21.641 5.094 1 98.44 84 VAL B C 1
ATOM 1736 O O . VAL B 1 84 ? 0.79 21.438 5.754 1 98.44 84 VAL B O 1
ATOM 1739 N N . VAL B 1 85 ? 2.021 21.297 3.84 1 98.56 85 VAL B N 1
ATOM 1740 C CA . VAL B 1 85 ? 1.066 20.422 3.166 1 98.56 85 VAL B CA 1
ATOM 1741 C C . VAL B 1 85 ? 1.56 18.984 3.223 1 98.56 85 VAL B C 1
ATOM 1743 O O . VAL B 1 85 ? 2.691 18.688 2.828 1 98.56 85 VAL B O 1
ATOM 1746 N N . PHE B 1 86 ? 0.745 18.141 3.777 1 98.75 86 PHE B N 1
ATOM 1747 C CA . PHE B 1 86 ? 0.972 16.703 3.805 1 98.75 86 PHE B CA 1
ATOM 1748 C C . PHE B 1 86 ? -0.056 15.984 2.947 1 98.75 86 PHE B C 1
ATOM 1750 O O . PHE B 1 86 ? -1.261 16.094 3.188 1 98.75 86 PHE B O 1
ATOM 1757 N N . ARG B 1 87 ? 0.469 15.266 2.02 1 98.88 87 ARG B N 1
ATOM 1758 C CA . ARG B 1 87 ? -0.426 14.492 1.159 1 98.88 87 ARG B CA 1
ATOM 1759 C C . ARG B 1 87 ? -0.243 13 1.377 1 98.88 87 ARG B C 1
ATOM 1761 O O . ARG B 1 87 ? 0.867 12.531 1.649 1 98.88 87 ARG B O 1
ATOM 1768 N N . TYR B 1 88 ? -1.331 12.297 1.269 1 98.56 88 TYR B N 1
ATOM 1769 C CA . TYR B 1 88 ? -1.345 10.852 1.465 1 98.56 88 TYR B CA 1
ATOM 1770 C C . TYR B 1 88 ? -2.367 10.188 0.551 1 98.56 88 TYR B C 1
ATOM 1772 O O . TYR B 1 88 ? -3.152 10.867 -0.111 1 98.56 88 TYR B O 1
ATOM 1780 N N . CYS B 1 89 ? -2.311 8.922 0.462 1 97.62 89 CYS B N 1
ATOM 1781 C CA . CYS B 1 89 ? -3.174 8.156 -0.436 1 97.62 89 CYS B CA 1
ATOM 1782 C C . CYS B 1 89 ? -4.199 7.348 0.348 1 97.62 89 CYS B C 1
ATOM 1784 O O . CYS B 1 89 ? -3.879 6.785 1.397 1 97.62 89 CYS B O 1
ATOM 1786 N N . ALA B 1 90 ? -5.449 7.395 -0.138 1 96.88 90 ALA B N 1
ATOM 1787 C CA . ALA B 1 90 ? -6.504 6.59 0.471 1 96.88 90 ALA B CA 1
ATOM 1788 C C . ALA B 1 90 ? -7.617 6.297 -0.531 1 96.88 90 ALA B C 1
ATOM 1790 O O . ALA B 1 90 ? -7.859 7.086 -1.448 1 96.88 90 ALA B O 1
ATOM 1791 N N . GLY B 1 91 ? -8.289 5.219 -0.295 1 95.62 91 GLY B N 1
ATOM 1792 C CA . GLY B 1 91 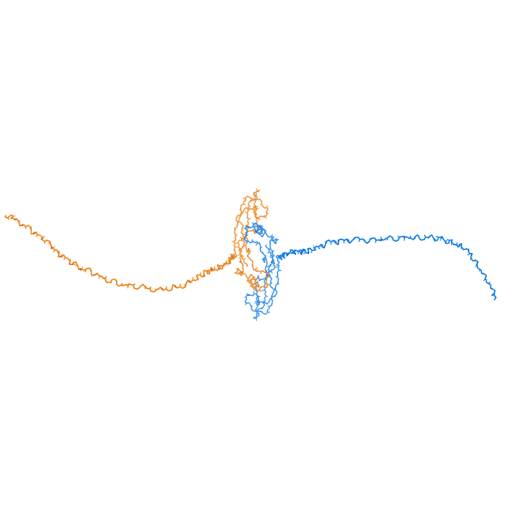? -9.398 4.812 -1.141 1 95.62 91 GLY B CA 1
ATOM 1793 C C . GLY B 1 91 ? -9.383 3.336 -1.479 1 95.62 91 GLY B C 1
ATOM 1794 O O . GLY B 1 91 ? -8.477 2.609 -1.074 1 95.62 91 GLY B O 1
ATOM 1795 N N . SER B 1 92 ? -10.273 2.854 -2.23 1 92.19 92 SER B N 1
ATOM 1796 C CA . SER B 1 92 ? -10.477 1.446 -2.562 1 92.19 92 SER B CA 1
ATOM 1797 C C . SER B 1 92 ? -9.648 1.041 -3.777 1 92.19 92 SER B C 1
ATOM 1799 O O . SER B 1 92 ? -9.445 1.842 -4.691 1 92.19 92 SER B O 1
ATOM 1801 N N . CYS B 1 93 ? -9.172 -0.232 -3.76 1 93.31 93 CYS B N 1
ATOM 1802 C CA . CYS B 1 93 ? -8.312 -0.687 -4.848 1 93.31 93 CYS B CA 1
ATOM 1803 C C . CYS B 1 93 ? -8.859 -1.963 -5.477 1 93.31 93 CYS B C 1
ATOM 1805 O O . CYS B 1 93 ? -8.25 -2.525 -6.387 1 93.31 93 CYS B O 1
ATOM 1807 N N . PRO B 1 94 ? -9.891 -2.582 -5.152 1 76.69 94 PRO B N 1
ATOM 1808 C CA . PRO B 1 94 ? -10.219 -3.848 -5.812 1 76.69 94 PRO B CA 1
ATOM 1809 C C . PRO B 1 94 ? -10.203 -3.742 -7.336 1 76.69 94 PRO B C 1
ATOM 1811 O O . PRO B 1 94 ? -9.734 -4.652 -8.016 1 76.69 94 PRO B O 1
ATOM 1814 N N . HIS B 1 95 ? -10.641 -2.545 -7.902 1 82.56 95 HIS B N 1
ATOM 1815 C CA . HIS B 1 95 ? -10.656 -2.377 -9.352 1 82.56 95 HIS B CA 1
ATOM 1816 C C . HIS B 1 95 ? -9.68 -1.292 -9.789 1 82.56 95 HIS B C 1
ATOM 1818 O O . HIS B 1 95 ? -9.648 -0.922 -10.969 1 82.56 95 HIS B O 1
ATOM 1824 N N . GLY B 1 96 ? -8.859 -0.872 -8.898 1 87.31 96 GLY B N 1
ATOM 1825 C CA . GLY B 1 96 ? -7.957 0.227 -9.203 1 87.31 96 GLY B CA 1
ATOM 1826 C C . GLY B 1 96 ? -6.566 -0.236 -9.602 1 87.31 96 GLY B C 1
ATOM 1827 O O . GLY B 1 96 ? -5.73 0.572 -10.016 1 87.31 96 GLY B O 1
ATOM 1828 N N . ALA B 1 97 ? -6.336 -1.536 -9.539 1 93.56 97 ALA B N 1
ATOM 1829 C CA . ALA B 1 97 ? -5.004 -2.049 -9.844 1 93.56 97 ALA B CA 1
ATOM 1830 C C . ALA B 1 97 ? -4.711 -1.939 -11.336 1 93.56 97 ALA B C 1
ATOM 1832 O O . ALA B 1 97 ? -5.566 -2.248 -12.172 1 93.56 97 ALA B O 1
ATOM 1833 N N . ARG B 1 98 ? -3.447 -1.476 -11.625 1 94.81 98 ARG B N 1
ATOM 1834 C CA . ARG B 1 98 ? -3.043 -1.318 -13.016 1 94.81 98 ARG B CA 1
ATOM 1835 C C . ARG B 1 98 ? -1.768 -2.102 -13.305 1 94.81 98 ARG B C 1
ATOM 1837 O O . ARG B 1 98 ? -1.424 -2.328 -14.469 1 94.81 98 ARG B O 1
ATOM 1844 N N . THR B 1 99 ? -1.07 -2.49 -12.273 1 95.12 99 THR B N 1
ATOM 1845 C CA . THR B 1 99 ? 0.141 -3.285 -12.445 1 95.12 99 THR B CA 1
ATOM 1846 C C . THR B 1 99 ? -0.197 -4.77 -12.539 1 95.12 99 THR B C 1
ATOM 1848 O O . THR B 1 99 ? -1.239 -5.211 -12.055 1 95.12 99 THR B O 1
ATOM 1851 N N . GLN B 1 100 ? 0.648 -5.562 -13.172 1 96.12 100 GLN B N 1
ATOM 1852 C CA . GLN B 1 100 ? 0.439 -7.008 -13.25 1 96.12 100 GLN B CA 1
ATOM 1853 C C . GLN B 1 100 ? 0.34 -7.625 -11.859 1 96.12 100 GLN B C 1
ATOM 1855 O O . GLN B 1 100 ? -0.502 -8.492 -11.617 1 96.12 100 GLN B O 1
ATOM 1860 N N . HIS B 1 101 ? 1.13 -7.129 -11 1 97.81 101 HIS B N 1
ATOM 1861 C CA . HIS B 1 101 ? 1.062 -7.613 -9.625 1 97.81 101 HIS B CA 1
ATOM 1862 C C . HIS B 1 101 ? -0.301 -7.32 -9.008 1 97.81 101 HIS B C 1
ATOM 1864 O O . HIS B 1 101 ? -0.938 -8.219 -8.445 1 97.81 101 HIS B O 1
ATOM 1870 N N . GLY B 1 102 ? -0.63 -6.027 -9.109 1 97.19 102 GLY B N 1
ATOM 1871 C CA . GLY B 1 102 ? -1.899 -5.629 -8.523 1 97.19 102 GLY B CA 1
ATOM 1872 C C . GLY B 1 102 ? -3.084 -6.391 -9.086 1 97.19 102 GLY B C 1
ATOM 1873 O O . GLY B 1 102 ? -3.996 -6.766 -8.352 1 97.19 102 GLY B O 1
ATOM 1874 N N . LEU B 1 103 ? -3.049 -6.582 -10.359 1 97.38 103 LEU B N 1
ATOM 1875 C CA . LEU B 1 103 ? -4.117 -7.312 -11.031 1 97.38 103 LEU B CA 1
ATOM 1876 C C . LEU B 1 103 ? -4.168 -8.758 -10.562 1 97.38 103 LEU B C 1
ATOM 1878 O O . LEU B 1 103 ? -5.242 -9.273 -10.234 1 97.38 103 LEU B O 1
ATOM 1882 N N . THR B 1 104 ? -3.088 -9.43 -10.5 1 98 104 THR B N 1
ATOM 1883 C CA . THR B 1 104 ? -3.014 -10.805 -10.031 1 98 104 THR B CA 1
ATOM 1884 C C . THR B 1 104 ? -3.457 -10.906 -8.578 1 98 104 THR B C 1
ATOM 1886 O O . THR B 1 104 ? -4.234 -11.797 -8.219 1 98 104 THR B O 1
ATOM 1889 N N . LEU B 1 105 ? -2.988 -9.961 -7.809 1 97.94 105 LEU B N 1
ATOM 1890 C CA . LEU B 1 105 ? -3.35 -9.977 -6.395 1 97.94 105 LEU B CA 1
ATOM 1891 C C . LEU B 1 105 ? -4.855 -9.797 -6.219 1 97.94 105 LEU B C 1
ATOM 1893 O O . LEU B 1 105 ? -5.477 -10.5 -5.418 1 97.94 105 LEU B O 1
ATOM 1897 N N . ALA B 1 106 ? -5.379 -8.844 -6.914 1 97.31 106 ALA B N 1
ATOM 1898 C CA . ALA B 1 106 ? -6.824 -8.641 -6.863 1 97.31 106 ALA B CA 1
ATOM 1899 C C . ALA B 1 106 ? -7.57 -9.914 -7.273 1 97.31 106 ALA B C 1
ATOM 1901 O O . ALA B 1 106 ? -8.555 -10.289 -6.641 1 97.31 106 ALA B O 1
ATOM 1902 N N . TRP B 1 107 ? -7.141 -10.516 -8.312 1 97.19 107 TRP B N 1
ATOM 1903 C CA . TRP B 1 107 ? -7.73 -11.742 -8.836 1 97.19 107 TRP B CA 1
ATOM 1904 C C . TRP B 1 107 ? -7.688 -12.852 -7.789 1 97.19 107 TRP B C 1
ATOM 1906 O O . TRP B 1 107 ? -8.711 -13.461 -7.48 1 97.19 107 TRP B O 1
ATOM 1916 N N . LEU B 1 108 ? -6.555 -13.07 -7.215 1 97.75 108 LEU B N 1
ATOM 1917 C CA . LEU B 1 108 ? -6.371 -14.117 -6.223 1 97.75 108 LEU B CA 1
ATOM 1918 C C . LEU B 1 108 ? -7.18 -13.82 -4.965 1 97.75 108 LEU B C 1
ATOM 1920 O O . LEU B 1 108 ? -7.738 -14.734 -4.352 1 97.75 108 LEU B O 1
ATOM 1924 N N . ARG B 1 109 ? -7.164 -12.562 -4.598 1 97.12 109 ARG B N 1
ATOM 1925 C CA . ARG B 1 109 ? -7.996 -12.188 -3.459 1 97.12 109 ARG B CA 1
ATOM 1926 C C . ARG B 1 109 ? -9.461 -12.5 -3.729 1 97.12 109 ARG B C 1
ATOM 1928 O O . ARG B 1 109 ? -10.172 -12.992 -2.846 1 97.12 109 ARG B O 1
ATOM 1935 N N . GLY B 1 110 ? -9.93 -12.156 -4.949 1 95.88 110 GLY B N 1
ATOM 1936 C CA . GLY B 1 110 ? -11.297 -12.445 -5.344 1 95.88 110 GLY B CA 1
ATOM 1937 C C . GLY B 1 110 ? -11.641 -13.922 -5.277 1 95.88 110 GLY B C 1
ATOM 1938 O O . GLY B 1 110 ? -12.797 -14.289 -5.074 1 95.88 110 GLY B O 1
ATOM 1939 N N . GLN B 1 111 ? -10.633 -14.82 -5.352 1 96.5 111 GLN B N 1
ATOM 1940 C CA . GLN B 1 111 ? -10.805 -16.266 -5.281 1 96.5 111 GLN B CA 1
ATOM 1941 C C . GLN B 1 111 ? -10.641 -16.766 -3.85 1 96.5 111 GLN B C 1
ATOM 1943 O O . GLN B 1 111 ? -10.719 -17.969 -3.598 1 96.5 111 GLN B O 1
ATOM 1948 N N . GLY B 1 112 ? -10.336 -15.906 -2.98 1 96.81 112 GLY B N 1
ATOM 1949 C CA . GLY B 1 112 ? -10.117 -16.281 -1.595 1 96.81 112 GLY B CA 1
ATOM 1950 C C . GLY B 1 112 ? -8.758 -16.922 -1.356 1 96.81 112 GLY B C 1
ATOM 1951 O O . GLY B 1 112 ? -8.555 -17.609 -0.361 1 96.81 112 GLY B O 1
ATOM 1952 N N . ARG B 1 113 ? -7.805 -16.688 -2.191 1 97.38 113 ARG B N 1
ATOM 1953 C CA . ARG B 1 113 ? -6.523 -17.375 -2.105 1 97.38 113 ARG B CA 1
ATOM 1954 C C . ARG B 1 113 ? -5.453 -16.469 -1.502 1 97.38 113 ARG B C 1
ATOM 1956 O O . ARG B 1 113 ? -4.344 -16.922 -1.209 1 97.38 113 ARG B O 1
ATOM 1963 N N . ALA B 1 114 ? -5.734 -15.195 -1.414 1 97.06 114 ALA B N 1
ATOM 1964 C CA . ALA B 1 114 ? -4.805 -14.234 -0.819 1 97.06 114 ALA B CA 1
ATOM 1965 C C . ALA B 1 114 ? -5.387 -13.625 0.453 1 97.06 114 ALA B C 1
ATOM 1967 O O . ALA B 1 114 ? -6.602 -13.438 0.561 1 97.06 114 ALA B O 1
ATOM 1968 N N . HIS B 1 115 ? -4.539 -13.203 1.346 1 96.12 115 HIS B N 1
ATOM 1969 C CA . HIS B 1 115 ? -4.949 -12.688 2.648 1 96.12 115 HIS B CA 1
ATOM 1970 C C . HIS B 1 115 ? -5.418 -11.242 2.547 1 96.12 115 HIS B C 1
ATOM 1972 O O . HIS B 1 115 ? -6.066 -10.727 3.461 1 96.12 115 HIS B O 1
ATOM 1978 N N . SER B 1 116 ? -5.043 -10.594 1.479 1 93.69 116 SER B N 1
ATOM 1979 C CA . SER B 1 116 ? -5.43 -9.211 1.229 1 93.69 116 SER B CA 1
ATOM 1980 C C . SER B 1 116 ? -5.395 -8.883 -0.262 1 93.69 116 SER B C 1
ATOM 1982 O O . SER B 1 116 ? -4.863 -9.664 -1.059 1 93.69 116 SER B O 1
ATOM 1984 N N . GLY B 1 117 ? -5.98 -7.781 -0.599 1 94.94 117 GLY B N 1
ATOM 1985 C CA . GLY B 1 117 ? -5.879 -7.238 -1.943 1 94.94 117 GLY B CA 1
ATOM 1986 C C . GLY B 1 117 ? -4.898 -6.086 -2.051 1 94.94 117 GLY B C 1
ATOM 1987 O O . GLY B 1 117 ? -4.195 -5.77 -1.087 1 94.94 117 GLY B O 1
ATOM 1988 N N . PRO B 1 118 ? -4.859 -5.59 -3.254 1 95.88 118 PRO B N 1
ATOM 1989 C CA . PRO B 1 118 ? -4.051 -4.379 -3.414 1 95.88 118 PRO B CA 1
ATOM 1990 C C . PRO B 1 118 ? -4.523 -3.234 -2.52 1 95.88 118 PRO B C 1
ATOM 1992 O O . PRO B 1 118 ? -5.715 -3.137 -2.211 1 95.88 118 PRO B O 1
ATOM 1995 N N . CYS B 1 119 ? -3.643 -2.455 -2.17 1 94.88 119 CYS B N 1
ATOM 1996 C CA . CYS B 1 119 ? -4.004 -1.325 -1.324 1 94.88 119 CYS B CA 1
ATOM 1997 C C . CYS B 1 119 ? -3.586 -0.007 -1.965 1 94.88 119 CYS B C 1
ATOM 1999 O O . CYS B 1 119 ? -2.666 0.023 -2.785 1 94.88 119 CYS B O 1
ATOM 2001 N N . CYS B 1 120 ? -4.293 0.972 -1.595 1 96 120 CYS B N 1
ATOM 2002 C CA . CYS B 1 120 ? -3.99 2.312 -2.08 1 96 120 CYS B CA 1
ATOM 2003 C C . CYS B 1 120 ? -2.742 2.869 -1.402 1 96 120 CYS B C 1
ATOM 2005 O O . CYS B 1 120 ? -2.705 3.006 -0.178 1 96 120 CYS B O 1
ATOM 2007 N N . ARG B 1 121 ? -1.758 3.24 -2.246 1 94.81 121 ARG B N 1
ATOM 2008 C CA . ARG B 1 121 ? -0.479 3.631 -1.662 1 94.81 121 ARG B CA 1
ATOM 2009 C C . ARG B 1 121 ? 0.211 4.691 -2.514 1 94.81 121 ARG B C 1
ATOM 2011 O O . ARG B 1 121 ? -0.096 4.84 -3.697 1 94.81 121 ARG B O 1
ATOM 2018 N N . PRO B 1 122 ? 1.147 5.453 -1.882 1 96.06 122 PRO B N 1
ATOM 2019 C CA . PRO B 1 122 ? 1.947 6.371 -2.699 1 96.06 122 PRO B CA 1
ATOM 2020 C C . PRO B 1 122 ? 2.863 5.641 -3.678 1 96.06 122 PRO B C 1
ATOM 2022 O O . PRO B 1 122 ? 3.488 4.641 -3.316 1 96.06 122 PRO B O 1
ATOM 2025 N N . THR B 1 123 ? 2.906 6.117 -4.918 1 94 123 THR B N 1
ATOM 2026 C CA . THR B 1 123 ? 3.838 5.594 -5.91 1 94 123 THR B CA 1
ATOM 2027 C C . THR B 1 123 ? 4.965 6.586 -6.172 1 94 123 THR B C 1
ATOM 2029 O O . THR B 1 123 ? 5.984 6.234 -6.77 1 94 123 THR B O 1
ATOM 2032 N N . ARG B 1 124 ? 4.75 7.766 -5.738 1 97.19 124 ARG B N 1
ATOM 2033 C CA . ARG B 1 124 ? 5.754 8.82 -5.766 1 97.19 124 ARG B CA 1
ATOM 2034 C C . ARG B 1 124 ? 5.645 9.719 -4.535 1 97.19 124 ARG B C 1
ATOM 2036 O O . ARG B 1 124 ? 4.566 9.852 -3.957 1 97.19 124 ARG B O 1
ATOM 2043 N N . TYR B 1 125 ? 6.801 10.273 -4.188 1 98.12 125 TYR B N 1
ATOM 2044 C CA . TYR B 1 125 ? 6.859 11.125 -3.004 1 98.12 125 TYR B CA 1
ATOM 2045 C C . TYR B 1 125 ? 7.504 12.469 -3.328 1 98.12 125 TYR B C 1
ATOM 2047 O O . TYR B 1 125 ? 8.203 12.602 -4.34 1 98.12 125 TYR B O 1
ATOM 2055 N N . THR B 1 126 ? 7.215 13.422 -2.523 1 98.62 126 THR B N 1
ATOM 2056 C CA . THR B 1 126 ? 7.922 14.703 -2.533 1 98.62 126 THR B CA 1
ATOM 2057 C C . THR B 1 126 ? 8.398 15.062 -1.13 1 98.62 126 THR B C 1
ATOM 2059 O O . THR B 1 126 ? 7.867 14.562 -0.138 1 98.62 126 THR B O 1
ATOM 2062 N N . ASP B 1 127 ? 9.461 15.859 -1.13 1 98.75 127 ASP B N 1
ATOM 2063 C CA . ASP B 1 127 ? 9.992 16.344 0.142 1 98.75 127 ASP B CA 1
ATOM 2064 C C . ASP B 1 127 ? 9.164 17.5 0.68 1 98.75 127 ASP B C 1
ATOM 2066 O O . ASP B 1 127 ? 8.469 18.172 -0.082 1 98.75 127 ASP B O 1
ATOM 2070 N N . VAL B 1 128 ? 9.234 17.672 1.946 1 98.69 128 VAL B N 1
ATOM 2071 C CA . VAL B 1 128 ? 8.648 18.844 2.604 1 98.69 128 VAL B CA 1
ATOM 2072 C C . VAL B 1 128 ? 9.727 19.609 3.357 1 98.69 128 VAL B C 1
ATOM 2074 O O . VAL B 1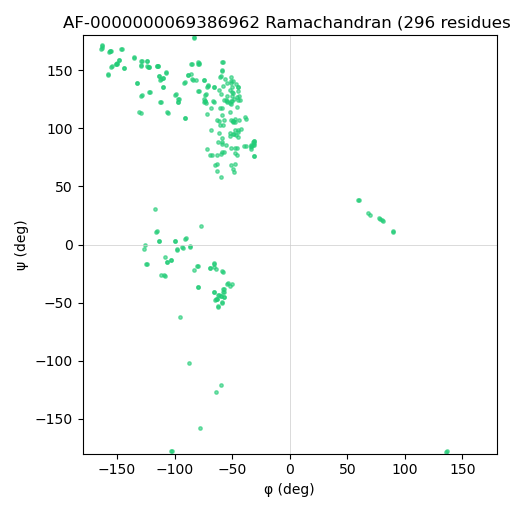 128 ? 10.523 19.016 4.09 1 98.69 128 VAL B O 1
ATOM 2077 N N . ALA B 1 129 ? 9.68 20.859 3.098 1 98.31 129 ALA B N 1
ATOM 2078 C CA . ALA B 1 129 ? 10.672 21.703 3.758 1 98.31 129 ALA B CA 1
ATOM 2079 C C . ALA B 1 129 ? 10 22.797 4.582 1 98.31 129 ALA B C 1
ATOM 2081 O O . ALA B 1 129 ? 8.906 23.266 4.238 1 98.31 129 ALA B O 1
ATOM 2082 N N . PHE B 1 130 ? 10.727 23.219 5.617 1 98.06 130 PHE B N 1
ATOM 2083 C CA . PHE B 1 130 ? 10.227 24.281 6.48 1 98.06 130 PHE B CA 1
ATOM 2084 C C . PHE B 1 130 ? 11.359 24.875 7.316 1 98.06 130 PHE B C 1
ATOM 2086 O O . PHE B 1 130 ? 12.469 24.344 7.328 1 98.06 130 PHE B O 1
ATOM 2093 N N . LEU B 1 131 ? 11.023 25.969 7.926 1 97.12 131 LEU B N 1
ATOM 2094 C CA . LEU B 1 131 ? 11.906 26.562 8.922 1 97.12 131 LEU B CA 1
ATOM 2095 C C . LEU B 1 131 ? 11.461 26.203 10.336 1 97.12 131 LEU B C 1
ATOM 2097 O O . LEU B 1 131 ? 10.281 26.328 10.664 1 97.12 131 LEU B O 1
ATOM 2101 N N . ASP B 1 132 ? 12.477 25.688 11.102 1 95.56 132 ASP B N 1
ATOM 2102 C CA . ASP B 1 132 ? 12.094 25.375 12.477 1 95.56 132 ASP B CA 1
ATOM 2103 C C . ASP B 1 132 ? 12.164 26.625 13.359 1 95.56 132 ASP B C 1
ATOM 2105 O O . ASP B 1 132 ? 12.422 27.719 12.875 1 95.56 132 ASP B O 1
ATOM 2109 N N . ASP B 1 133 ? 11.797 26.5 14.625 1 94.56 133 ASP B N 1
ATOM 2110 C CA . ASP B 1 133 ? 11.68 27.641 15.531 1 94.56 133 ASP B CA 1
ATOM 2111 C C . ASP B 1 133 ? 13.039 28.312 15.742 1 94.56 133 ASP B C 1
ATOM 2113 O O . ASP B 1 133 ? 13.109 29.438 16.234 1 94.56 133 ASP B O 1
ATOM 2117 N N . SER B 1 134 ? 14.117 27.641 15.5 1 94.5 134 SER B N 1
ATOM 2118 C CA . SER B 1 134 ? 15.453 28.234 15.562 1 94.5 134 SER B CA 1
ATOM 2119 C C . SER B 1 134 ? 15.875 28.797 14.211 1 94.5 134 SER B C 1
ATOM 2121 O O . SER B 1 134 ? 17.031 29.141 14.008 1 94.5 134 SER B O 1
ATOM 2123 N N . HIS B 1 135 ? 14.969 28.766 13.273 1 94 135 HIS B N 1
ATOM 2124 C CA . HIS B 1 135 ? 15.141 29.328 11.938 1 94 135 HIS B CA 1
ATOM 2125 C C . HIS B 1 135 ? 16.156 28.516 11.133 1 94 135 HIS B C 1
ATOM 2127 O O . HIS B 1 135 ? 16.922 29.078 10.359 1 94 135 HIS B O 1
ATOM 2133 N N . ARG B 1 136 ? 16.266 27.344 11.492 1 96.31 136 ARG B N 1
ATOM 2134 C CA . ARG B 1 136 ? 17.047 26.438 10.68 1 96.31 136 ARG B CA 1
ATOM 2135 C C . ARG B 1 136 ? 16.172 25.734 9.641 1 96.31 136 ARG B C 1
ATOM 2137 O O . ARG B 1 136 ? 15.078 25.281 9.945 1 96.31 136 ARG B O 1
ATOM 2144 N N . TRP B 1 137 ? 16.734 25.609 8.477 1 96.81 137 TRP B N 1
ATOM 2145 C CA . TRP B 1 137 ? 16.047 24.938 7.379 1 96.81 137 TRP B CA 1
ATOM 2146 C C . TRP B 1 137 ? 16.031 23.438 7.594 1 96.81 137 TRP B C 1
ATOM 2148 O O . TRP B 1 137 ? 17.078 22.812 7.816 1 96.81 137 TRP B O 1
ATOM 2158 N N . GLN B 1 138 ? 14.773 22.906 7.613 1 97.75 138 GLN B N 1
ATOM 2159 C CA . GLN B 1 138 ? 14.57 21.469 7.695 1 97.75 138 GLN B CA 1
ATOM 2160 C C . GLN B 1 138 ? 13.969 20.922 6.406 1 97.75 138 GLN B C 1
ATOM 2162 O O . GLN B 1 138 ? 13.117 21.578 5.789 1 97.75 138 GLN B O 1
ATOM 2167 N N . ARG B 1 139 ? 14.453 19.734 6.051 1 98.31 139 ARG B N 1
ATOM 2168 C CA . ARG B 1 139 ? 13.891 19.016 4.902 1 98.31 139 ARG B CA 1
ATOM 2169 C C . ARG B 1 139 ? 13.531 17.578 5.266 1 98.31 139 ARG B C 1
ATOM 2171 O O . ARG B 1 139 ? 14.414 16.781 5.594 1 98.31 139 ARG B O 1
ATOM 2178 N N . LEU B 1 140 ? 12.25 17.312 5.246 1 98.38 140 LEU B N 1
ATOM 2179 C CA . LEU B 1 140 ? 11.781 15.945 5.445 1 98.38 140 LEU B CA 1
ATOM 2180 C C . LEU B 1 140 ? 11.648 15.219 4.113 1 98.38 140 LEU B C 1
ATOM 2182 O O . LEU B 1 140 ? 10.742 15.516 3.326 1 98.38 140 LEU B O 1
ATOM 2186 N N . VAL B 1 141 ? 12.547 14.281 3.91 1 98.12 141 VAL B N 1
ATOM 2187 C CA . VAL B 1 141 ? 12.656 13.609 2.619 1 98.12 141 VAL B CA 1
ATOM 2188 C C . VAL B 1 141 ? 11.484 12.648 2.443 1 98.12 141 VAL B C 1
ATOM 2190 O O . VAL B 1 141 ? 11.18 11.859 3.344 1 98.12 141 VAL B O 1
ATOM 2193 N N . GLN B 1 142 ? 10.773 12.703 1.364 1 98.38 142 GLN B N 1
ATOM 2194 C CA . GLN B 1 142 ? 9.719 11.781 0.958 1 98.38 142 GLN B CA 1
ATOM 2195 C C . GLN B 1 142 ? 8.594 11.758 1.983 1 98.38 142 GLN B C 1
ATOM 2197 O O . GLN B 1 142 ? 8.055 10.688 2.295 1 98.38 142 GLN B O 1
ATOM 2202 N N . LEU B 1 143 ? 8.305 12.922 2.525 1 98.75 143 LEU B N 1
ATOM 2203 C CA . LEU B 1 143 ? 7.285 12.977 3.566 1 98.75 143 LEU B CA 1
ATOM 2204 C C . LEU B 1 143 ? 5.887 12.945 2.955 1 98.75 143 LEU B C 1
ATOM 2206 O O . LEU B 1 143 ? 4.977 12.328 3.51 1 98.75 143 LEU B O 1
ATOM 2210 N N . SER B 1 144 ? 5.762 13.609 1.801 1 98.88 144 SER B N 1
ATOM 2211 C CA . SER B 1 144 ? 4.43 13.781 1.224 1 98.88 144 SER B CA 1
ATOM 2212 C C . SER B 1 144 ? 4.27 12.953 -0.047 1 98.88 144 SER B C 1
ATOM 2214 O O . SER B 1 144 ? 5.203 12.836 -0.841 1 98.88 144 SER B O 1
ATOM 2216 N N . ALA B 1 145 ? 3.062 12.422 -0.214 1 98.69 145 ALA B N 1
ATOM 2217 C CA . ALA B 1 145 ? 2.785 11.695 -1.451 1 98.69 145 ALA B CA 1
ATOM 2218 C C . ALA B 1 145 ? 2.611 12.656 -2.625 1 98.69 145 ALA B C 1
ATOM 2220 O O . ALA B 1 145 ? 2.014 13.727 -2.477 1 98.69 145 ALA B O 1
ATOM 2221 N N . ALA B 1 146 ? 3.123 12.25 -3.783 1 98.69 146 ALA B N 1
ATOM 2222 C CA . ALA B 1 146 ? 2.951 13.047 -4.996 1 98.69 146 ALA B CA 1
ATOM 2223 C C . ALA B 1 146 ? 1.991 12.359 -5.969 1 98.69 146 ALA B C 1
ATOM 2225 O O . ALA B 1 146 ? 1.36 13.023 -6.793 1 98.69 146 ALA B O 1
ATOM 2226 N N . ALA B 1 147 ? 1.904 11.039 -5.891 1 97.94 147 ALA B N 1
ATOM 2227 C CA . ALA B 1 147 ? 1.006 10.234 -6.711 1 97.94 147 ALA B CA 1
ATOM 2228 C C . ALA B 1 147 ? 0.596 8.961 -5.984 1 97.94 147 ALA B C 1
ATOM 2230 O O . ALA B 1 147 ? 1.293 8.5 -5.074 1 97.94 147 ALA B O 1
ATOM 2231 N N . CYS B 1 148 ? -0.548 8.461 -6.402 1 96.5 148 CYS B N 1
ATOM 2232 C CA . CYS B 1 148 ? -1.074 7.266 -5.758 1 96.5 148 CYS B CA 1
ATOM 2233 C C . CYS B 1 148 ? -1.331 6.164 -6.781 1 96.5 148 CYS B C 1
ATOM 2235 O O . CYS B 1 148 ? -1.515 6.445 -7.965 1 96.5 148 CYS B O 1
ATOM 2237 N N . GLY B 1 149 ? -1.359 5 -6.285 1 94.38 149 GLY B N 1
ATOM 2238 C CA . GLY B 1 149 ? -1.703 3.834 -7.078 1 94.38 149 GLY B CA 1
ATOM 2239 C C . GLY B 1 149 ? -2.076 2.627 -6.238 1 94.38 149 GLY B C 1
ATOM 2240 O O . GLY B 1 149 ? -2.008 2.676 -5.008 1 94.38 149 GLY B O 1
ATOM 2241 N N . CYS B 1 150 ? -2.572 1.576 -6.941 1 94.44 150 CYS B N 1
ATOM 2242 C CA . CYS B 1 150 ? -2.969 0.331 -6.297 1 94.44 150 CYS B CA 1
ATOM 2243 C C . CYS B 1 150 ? -1.99 -0.79 -6.621 1 94.44 150 CYS B C 1
ATOM 2245 O O . CYS B 1 150 ? -1.527 -0.904 -7.758 1 94.44 150 CYS B O 1
#

Secondary structure (DSSP, 8-state):
------------------------------------------------------------BSEEEEEEEEGGGGSS----S-EEEEEEEESB-TTT--SHHHHHHHHHHHTT-SS-----EEEEEEEEEEE-TT--EEEEEEEEEEEEE-/--------------------------------PPP---PPP-------------------BSEEEEEEEEGGGGSS----S-EEEEEEEESB-TTT--SHHHHHHHHHHHTT-SS-----EEEEEEEEEEE-TT--EEEEEEEEEEEEE-

Solvent-accessible surface area (backbone atoms only — not comparable to full-atom values): 18743 Å² total; per-residue (Å²): 137,80,76,90,78,78,86,77,83,79,74,83,81,81,79,73,84,76,81,82,75,81,77,77,81,74,79,80,67,83,74,74,74,77,78,83,72,78,72,75,80,80,74,77,74,72,77,72,72,75,78,74,72,73,69,71,75,74,71,55,61,52,36,76,43,78,42,78,40,46,44,50,69,43,68,77,80,49,62,32,91,41,70,42,78,45,28,45,34,36,44,42,16,80,85,51,35,78,42,64,28,25,43,28,36,26,47,34,26,74,69,67,74,41,96,43,54,40,48,31,33,62,76,37,60,34,66,44,72,49,50,33,74,84,68,43,83,42,74,42,71,50,37,17,40,70,38,54,46,47,146,82,83,79,88,76,85,83,82,80,82,74,82,79,79,76,86,77,81,81,75,80,80,78,80,76,82,80,67,85,74,78,75,78,81,83,73,81,72,77,80,80,72,76,76,74,76,71,72,75,77,75,72,73,70,70,77,73,71,54,61,52,36,76,45,80,43,80,40,47,44,52,69,42,68,76,80,49,60,31,90,41,69,42,76,46,26,44,35,35,45,43,16,80,84,51,37,78,42,64,27,25,42,26,34,26,45,34,27,76,72,66,75,40,98,44,55,39,49,32,32,62,75,36,59,34,67,42,72,49,51,34,74,84,68,43,83,43,73,42,72,50,39,18,41,69,38,52,45,46

Radius of gyration: 54.43 Å; Cα contacts (8 Å, |Δi|>4): 458; chains: 2; bounding box: 133×176×144 Å

Sequence (300 aa):
DSLPSGPACHHGPRRRPVPLSPAPVAATGPQLGPPLLWGPPVAESGTGHPLARLRRATASPCRLWSLTLPVAELGLGYASEERVVFRYCAGSCPHGARTQHGLTLAWLRGQGRAHSGPCCRPTRYTDVAFLDDSHRWQRLVQLSAAACGCDSLPSGPACHHGPRRRPVPLSPAPVAATGPQLGPPLLWGPPVAESGTGHPLARLRRATASPCRLWSLTLPVAELGLGYASEERVVFRYCAGSCPHGARTQHGLTLAWLRGQGRAHSGPCCRPTRYTDVAFLDDSHRWQRLVQLSAAACGC

Foldseek 3Di:
DDDDDDDDDDDDDDPDPDDPPDDPPPDPPPPPPDPPPPPPPDPPPPPPPPPPPPPPPQKAAKWKDKDKDAPCPLPPPAAAPDIWIAIWIATDCLPFADDPVQVVQSVCVVVVNDPDHDGKGAPAFQKIWDAGPVRDIDIRGRRHGPTIGD/DDDDPDDDDPPDDPDDDPDPPDDPPDDPPDPPDDDDPPPPPDPPPPPPPPPPPPPPPQKAAKWKDKDKDAPCPLPPNFAARDIWIAMWIATDCLPFADDPVQVVQSVCVVVVNDPDHDGKGAPAFQKIWDAGPVRDIDIRGRRHGPTIGD

pLDDT: mean 74.47, std 27.8, range [22.48, 98.88]

Organism: Loxodonta africana (NCBI:txid9785)

Nearest PDB structures (foldseek):
  2ask-assembly1_A  TM=7.319E-01  e=4.307E-09  Homo sapiens
  6q2s-assembly1_B  TM=7.190E-01  e=1.759E-08  Saccharomyces cerevisiae
  3fub-assembly2_D  TM=7.706E-01  e=4.691E-07  Homo sapiens
  3fub-assembly1_B-2  TM=7.726E-01  e=5.275E-07  Homo sapiens
  1agq-assembly1_C  TM=7.849E-01  e=1.348E-06  Rattus norvegicus

InterPro domains:
  IPR001839 Transforming growth factor-beta, C-terminal [PF00019] (62-150)
  IPR001839 Transforming growth factor-beta, C-terminal [PS51362] (53-150)
  IPR029034 Cystine-knot cytokine [G3DSA:2.10.90.10] (61-150)
  IPR029034 Cystine-knot cytokine [SSF57501] (60-150)
  IPR043401 Glial cell line-derived neurotrophic factor family [PTHR12173] (52-150)